Protein AF-A0A414PFP9-F1 (afdb_monomer)

Structure (mmCIF, N/CA/C/O backbone):
data_AF-A0A414PFP9-F1
#
_entry.id   AF-A0A414PFP9-F1
#
loop_
_atom_site.group_PDB
_atom_site.id
_atom_site.type_symbol
_atom_site.label_atom_id
_atom_site.label_alt_id
_atom_site.label_comp_id
_atom_site.label_asym_id
_atom_site.label_entity_id
_atom_site.label_seq_id
_atom_site.pdbx_PDB_ins_code
_atom_site.Cartn_x
_atom_site.Cartn_y
_atom_site.Cartn_z
_atom_site.occupancy
_atom_site.B_iso_or_equiv
_atom_site.auth_seq_id
_atom_site.auth_comp_id
_atom_site.auth_asym_id
_atom_site.auth_atom_id
_atom_site.pdbx_PDB_model_num
ATOM 1 N N . MET A 1 1 ? 56.453 -17.022 -71.975 1.00 37.28 1 MET A N 1
ATOM 2 C CA . MET A 1 1 ? 55.838 -15.991 -72.841 1.00 37.28 1 MET A CA 1
ATOM 3 C C . MET A 1 1 ? 54.524 -16.531 -73.375 1.00 37.28 1 MET A C 1
ATOM 5 O O . MET A 1 1 ? 54.448 -17.710 -73.675 1.00 37.28 1 MET A O 1
ATOM 9 N N . LYS A 1 2 ? 53.510 -15.665 -73.370 1.00 39.56 2 LYS A N 1
ATOM 10 C CA . LYS A 1 2 ? 52.089 -15.868 -73.681 1.00 39.56 2 LYS A CA 1
ATOM 11 C C . LYS A 1 2 ? 51.808 -16.744 -74.912 1.00 39.56 2 LYS A C 1
ATOM 13 O O . LYS A 1 2 ? 52.351 -16.448 -75.969 1.00 39.56 2 LYS A O 1
ATOM 18 N N . SER A 1 3 ? 50.819 -17.631 -74.803 1.00 40.25 3 SER A N 1
ATOM 19 C CA . SER A 1 3 ? 49.692 -17.703 -75.751 1.00 40.25 3 SER A CA 1
ATOM 20 C C . SER A 1 3 ? 48.609 -18.660 -75.241 1.00 40.25 3 SER A C 1
ATOM 22 O O . SER A 1 3 ? 48.885 -19.695 -74.645 1.00 40.25 3 SER A O 1
ATOM 24 N N . VAL A 1 4 ? 47.365 -18.219 -75.407 1.00 41.97 4 VAL A N 1
ATOM 25 C CA . VAL A 1 4 ? 46.139 -18.690 -74.762 1.00 41.97 4 VAL A CA 1
ATOM 26 C C . VAL A 1 4 ? 45.251 -19.387 -75.794 1.00 41.97 4 VAL A C 1
ATOM 28 O O . VAL A 1 4 ? 45.076 -18.868 -76.889 1.00 41.97 4 VAL A O 1
ATOM 31 N N . ASN A 1 5 ? 44.701 -20.519 -75.349 1.00 38.59 5 ASN A N 1
ATOM 32 C CA . ASN A 1 5 ? 43.434 -21.203 -75.633 1.00 38.59 5 ASN A CA 1
ATOM 33 C C . ASN A 1 5 ? 42.932 -21.464 -77.059 1.00 38.59 5 ASN A C 1
ATOM 35 O O . ASN A 1 5 ? 42.857 -20.612 -77.938 1.00 38.59 5 ASN A O 1
ATOM 39 N N . LEU A 1 6 ? 42.438 -22.695 -77.175 1.00 45.41 6 LEU A N 1
ATOM 40 C CA . LEU A 1 6 ? 41.840 -23.340 -78.324 1.00 45.41 6 LEU A CA 1
ATOM 41 C C . LEU A 1 6 ? 40.492 -23.953 -77.880 1.00 45.41 6 LEU A C 1
ATOM 43 O O . LEU A 1 6 ? 40.397 -24.466 -76.767 1.00 45.41 6 LEU A O 1
ATOM 47 N N . TYR A 1 7 ? 39.515 -23.926 -78.794 1.00 39.41 7 TYR A N 1
ATOM 48 C CA . TYR A 1 7 ? 38.256 -24.698 -78.861 1.00 39.41 7 TYR A CA 1
ATOM 49 C C . TYR A 1 7 ? 36.968 -24.213 -78.138 1.00 39.41 7 TYR A C 1
ATOM 51 O O . TYR A 1 7 ? 36.731 -24.436 -76.958 1.00 39.41 7 TYR A O 1
ATOM 59 N N . ILE A 1 8 ? 36.088 -23.629 -78.970 1.00 44.78 8 ILE A N 1
ATOM 60 C CA . ILE A 1 8 ? 34.607 -23.773 -79.090 1.00 44.78 8 ILE A CA 1
ATOM 61 C C . ILE A 1 8 ? 34.208 -25.286 -79.043 1.00 44.78 8 ILE A C 1
ATOM 63 O O . ILE A 1 8 ? 35.088 -26.045 -79.454 1.00 44.78 8 ILE A O 1
ATOM 67 N N . PRO A 1 9 ? 32.981 -25.803 -78.702 1.00 49.97 9 PRO A N 1
ATOM 68 C CA . PRO A 1 9 ? 31.617 -25.213 -78.709 1.00 49.97 9 PRO A CA 1
ATOM 69 C C . PRO A 1 9 ? 30.641 -25.594 -77.555 1.00 49.97 9 PRO A C 1
ATOM 71 O O . PRO A 1 9 ? 30.836 -26.546 -76.813 1.00 49.97 9 PRO A O 1
ATOM 74 N N . LEU A 1 10 ? 29.516 -24.860 -77.517 1.00 44.44 10 LEU A N 1
ATOM 75 C CA . LEU A 1 10 ? 28.114 -25.333 -77.504 1.00 44.44 10 LEU A CA 1
ATOM 76 C C . LEU A 1 10 ? 27.795 -26.676 -76.806 1.00 44.44 10 LEU A C 1
ATOM 78 O O . LEU A 1 10 ? 28.047 -27.724 -77.386 1.00 44.44 10 LEU A O 1
ATOM 82 N N . LEU A 1 11 ? 27.055 -26.658 -75.690 1.00 41.53 11 LEU A N 1
ATOM 83 C CA . LEU A 1 11 ? 26.022 -27.674 -75.445 1.00 41.53 11 LEU A CA 1
ATOM 84 C C . LEU A 1 11 ? 24.994 -27.212 -74.395 1.00 41.53 11 LEU A C 1
ATOM 86 O O . LEU A 1 11 ? 25.287 -27.117 -73.211 1.00 41.53 11 LEU A O 1
ATOM 90 N N . LEU A 1 12 ? 23.780 -27.000 -74.911 1.00 40.78 12 LEU A N 1
ATOM 91 C CA . LEU A 1 12 ? 22.487 -27.392 -74.345 1.00 40.78 12 LEU A CA 1
ATOM 92 C C . LEU A 1 12 ? 21.973 -26.686 -73.071 1.00 40.78 12 LEU A C 1
ATOM 94 O O . LEU A 1 12 ? 22.527 -26.787 -71.988 1.00 40.78 12 LEU A O 1
ATOM 98 N N . LEU A 1 13 ? 20.926 -25.865 -73.217 1.00 41.16 13 LEU A N 1
ATOM 99 C CA . LEU A 1 13 ? 19.495 -26.244 -73.218 1.00 41.16 13 LEU A CA 1
ATOM 100 C C . LEU A 1 13 ? 18.974 -26.534 -71.807 1.00 41.16 13 LEU A C 1
ATOM 102 O O . LEU A 1 13 ? 19.316 -27.545 -71.213 1.00 41.16 13 LEU A O 1
ATOM 106 N N . LEU A 1 14 ? 18.078 -25.664 -71.342 1.00 43.88 14 LEU A N 1
ATOM 107 C CA . LEU A 1 14 ? 16.667 -25.935 -71.022 1.00 43.88 14 LEU A CA 1
ATOM 108 C C . LEU A 1 14 ? 16.224 -24.887 -69.994 1.00 43.88 14 LEU A C 1
ATOM 110 O O . LEU A 1 14 ? 16.752 -24.793 -68.897 1.00 43.88 14 LEU A O 1
ATOM 114 N N . PHE A 1 15 ? 15.421 -23.930 -70.459 1.00 42.44 15 PHE A N 1
ATOM 115 C CA . 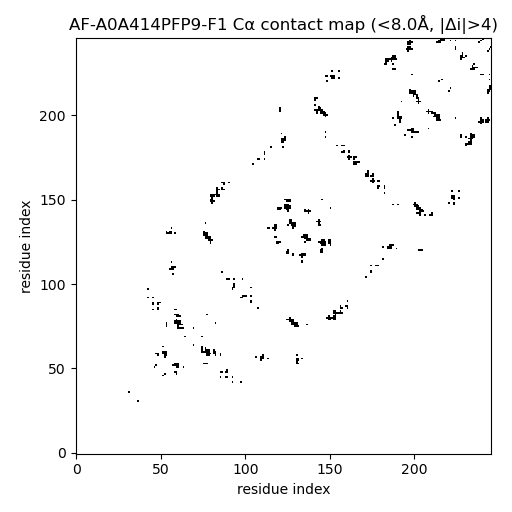PHE A 1 15 ? 13.991 -23.879 -70.141 1.00 42.44 15 PHE A CA 1
ATOM 116 C C . PHE A 1 15 ? 13.740 -23.620 -68.653 1.00 42.44 15 PHE A C 1
ATOM 118 O O . PHE A 1 15 ? 13.856 -24.523 -67.840 1.00 42.44 15 PHE A O 1
ATOM 125 N N . LEU A 1 16 ? 13.246 -22.427 -68.326 1.00 44.31 16 LEU A N 1
ATOM 126 C CA . LEU A 1 16 ? 11.827 -22.292 -67.997 1.00 44.31 16 LEU A CA 1
ATOM 127 C C . LEU A 1 16 ? 11.457 -20.821 -67.805 1.00 44.31 16 LEU A C 1
ATOM 129 O O . LEU A 1 16 ? 11.990 -20.118 -66.956 1.00 44.31 16 LEU A O 1
ATOM 133 N N . ALA A 1 17 ? 10.550 -20.405 -68.687 1.00 49.00 17 ALA A N 1
ATOM 134 C CA . ALA A 1 17 ? 9.460 -19.468 -68.482 1.00 49.00 17 ALA A CA 1
ATOM 135 C C . ALA A 1 17 ? 9.593 -18.490 -67.305 1.00 49.00 17 ALA A C 1
ATOM 137 O O . ALA A 1 17 ? 9.456 -18.850 -66.137 1.00 49.00 17 ALA A O 1
ATOM 138 N N . GLY A 1 18 ? 9.695 -17.210 -67.663 1.00 51.41 18 GLY A N 1
ATOM 139 C CA . GLY A 1 18 ? 9.276 -16.127 -66.793 1.00 51.41 18 GLY A CA 1
ATOM 140 C C . GLY A 1 18 ? 7.820 -16.327 -66.382 1.00 51.41 18 GLY A C 1
ATOM 141 O O . GLY A 1 18 ? 6.899 -16.055 -67.147 1.00 51.41 18 GLY A O 1
ATOM 142 N N . ALA A 1 19 ? 7.622 -16.784 -65.152 1.00 45.78 19 ALA A N 1
ATOM 143 C CA . ALA A 1 19 ? 6.422 -16.485 -64.407 1.00 45.78 19 ALA A CA 1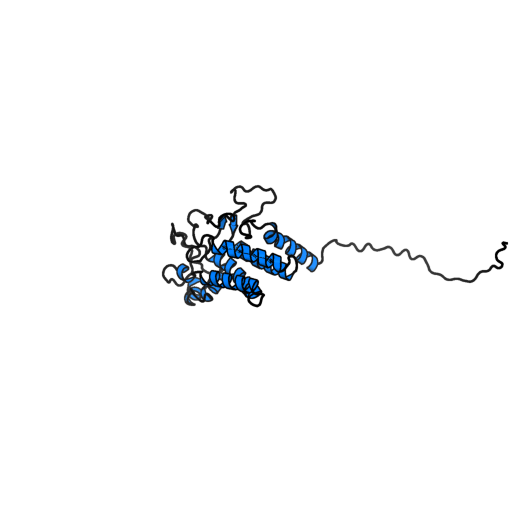
ATOM 144 C C . ALA A 1 19 ? 6.687 -15.158 -63.694 1.00 45.78 19 ALA A C 1
ATOM 146 O O . ALA A 1 19 ? 7.385 -15.105 -62.681 1.00 45.78 19 ALA A O 1
ATOM 147 N N . CYS A 1 20 ? 6.129 -14.076 -64.238 1.00 44.69 20 CYS A N 1
ATOM 148 C CA . CYS A 1 20 ? 5.787 -12.904 -63.445 1.00 44.69 20 CYS A CA 1
ATOM 149 C C . CYS A 1 20 ? 4.793 -13.369 -62.374 1.00 44.69 20 CYS A C 1
ATOM 151 O O . CYS A 1 20 ? 3.580 -13.283 -62.545 1.00 44.69 20 CYS A O 1
ATOM 153 N N . GLY A 1 21 ? 5.318 -13.914 -61.279 1.00 43.78 21 GLY A N 1
ATOM 154 C CA . GLY A 1 21 ? 4.595 -13.996 -60.030 1.00 43.78 21 GLY A CA 1
ATOM 155 C C . GLY A 1 21 ? 4.396 -12.563 -59.578 1.00 43.78 21 GLY A C 1
ATOM 156 O O . GLY A 1 21 ? 5.313 -11.939 -59.045 1.00 43.78 21 GLY A O 1
ATOM 157 N N . THR A 1 22 ? 3.212 -12.021 -59.840 1.00 46.81 22 THR A N 1
ATOM 158 C CA . THR A 1 22 ? 2.681 -10.915 -59.061 1.00 46.81 22 THR A CA 1
ATOM 159 C C . THR A 1 22 ? 2.847 -11.314 -57.602 1.00 46.81 22 THR A C 1
ATOM 161 O O . THR A 1 22 ? 2.141 -12.188 -57.100 1.00 46.81 22 THR A O 1
ATOM 164 N N . LYS A 1 23 ? 3.834 -10.714 -56.923 1.00 49.00 23 LYS A N 1
ATOM 165 C CA . LYS A 1 23 ? 3.839 -10.670 -55.467 1.00 49.00 23 LYS A CA 1
ATOM 166 C C . LYS A 1 23 ? 2.492 -10.062 -55.112 1.00 49.00 23 LYS A C 1
ATOM 168 O O . LYS A 1 23 ? 2.306 -8.855 -55.254 1.00 49.00 23 LYS A O 1
ATOM 173 N N . LYS A 1 24 ? 1.542 -10.903 -54.701 1.00 45.94 24 LYS A N 1
ATOM 174 C CA . LYS A 1 24 ? 0.511 -10.452 -53.785 1.00 45.94 24 LYS A CA 1
ATOM 175 C C . LYS A 1 24 ? 1.308 -9.829 -52.652 1.00 45.94 24 LYS A C 1
ATOM 177 O O . LYS A 1 24 ? 2.041 -10.521 -51.951 1.00 45.94 24 LYS A O 1
ATOM 182 N N . SER A 1 25 ? 1.273 -8.504 -52.574 1.00 52.38 25 SER A N 1
ATOM 183 C CA . SER A 1 25 ? 1.456 -7.851 -51.300 1.00 52.38 25 SER A CA 1
ATOM 184 C C . SER A 1 25 ? 0.363 -8.461 -50.442 1.00 52.38 25 SER A C 1
ATOM 186 O O . SER A 1 25 ? -0.802 -8.076 -50.567 1.00 52.38 25 SER A O 1
ATOM 188 N N . ASP A 1 26 ? 0.712 -9.487 -49.669 1.00 54.22 26 ASP A N 1
ATOM 189 C CA . ASP A 1 26 ? -0.046 -9.785 -48.474 1.00 54.22 26 ASP A CA 1
ATOM 190 C C . ASP A 1 26 ? -0.137 -8.438 -47.781 1.00 54.22 26 ASP A C 1
ATOM 192 O O . ASP A 1 26 ? 0.878 -7.829 -47.429 1.00 54.22 26 ASP A O 1
ATOM 196 N N . GLY A 1 27 ? -1.347 -7.883 -47.781 1.00 52.09 27 GLY A N 1
ATOM 197 C CA . GLY A 1 27 ? -1.649 -6.708 -47.006 1.00 52.09 27 GLY A CA 1
ATOM 198 C C . GLY A 1 27 ? -1.360 -7.117 -45.581 1.00 52.09 27 GLY A C 1
ATOM 199 O O . GLY A 1 27 ? -2.207 -7.726 -44.936 1.00 52.09 27 GLY A O 1
ATOM 200 N N . ALA A 1 28 ? -0.139 -6.846 -45.127 1.00 56.03 28 ALA A N 1
ATOM 201 C CA . ALA A 1 28 ? 0.187 -6.819 -43.730 1.00 56.03 28 ALA A CA 1
ATOM 202 C C . ALA A 1 28 ? -0.719 -5.731 -43.170 1.00 56.03 28 ALA A C 1
ATOM 204 O O . ALA A 1 28 ? -0.405 -4.542 -43.222 1.00 56.03 28 ALA A O 1
ATOM 205 N N . SER A 1 29 ? -1.893 -6.125 -42.685 1.00 57.88 29 SER A N 1
ATOM 206 C CA . SER A 1 29 ? -2.510 -5.385 -41.606 1.00 57.88 29 SER A CA 1
ATOM 207 C C . SER A 1 29 ? -1.416 -5.313 -40.549 1.00 57.88 29 SER A C 1
ATOM 209 O O . SER A 1 29 ? -1.089 -6.336 -39.953 1.00 57.88 29 SER A O 1
ATOM 211 N N . GLY A 1 30 ? -0.768 -4.154 -40.405 1.00 69.81 30 GLY A N 1
ATOM 212 C CA . GLY A 1 30 ? 0.324 -3.901 -39.459 1.00 69.81 30 GLY A CA 1
ATOM 213 C C . GLY A 1 30 ? -0.130 -3.951 -37.997 1.00 69.81 30 GLY A C 1
ATOM 214 O O . GLY A 1 30 ? 0.327 -3.156 -37.184 1.00 69.81 30 GLY A O 1
ATOM 215 N N . ALA A 1 31 ? -1.076 -4.834 -37.686 1.00 86.00 31 ALA A N 1
ATOM 216 C CA . ALA A 1 31 ? -1.569 -5.138 -36.366 1.00 86.00 31 ALA A CA 1
ATOM 217 C C . ALA A 1 31 ? -0.607 -6.122 -35.695 1.00 86.00 31 ALA A C 1
ATOM 219 O O . ALA A 1 31 ? -0.126 -7.071 -36.317 1.00 86.00 31 ALA A O 1
ATOM 220 N N . LEU A 1 32 ? -0.322 -5.868 -34.421 1.00 94.25 32 LEU A N 1
ATOM 221 C CA . LEU A 1 32 ? 0.400 -6.802 -33.565 1.00 94.25 32 LEU A CA 1
ATOM 222 C C . LEU A 1 32 ? -0.407 -8.100 -33.416 1.00 94.25 32 LEU A C 1
ATOM 224 O O . LEU A 1 32 ? -1.636 -8.073 -33.484 1.00 94.25 32 LEU A O 1
ATOM 228 N N . SER A 1 33 ? 0.277 -9.222 -33.177 1.00 96.50 33 SER A N 1
ATOM 229 C CA . SER A 1 33 ? -0.394 -10.391 -32.602 1.00 96.50 33 SER A CA 1
ATOM 230 C C . SER A 1 33 ? -0.894 -10.059 -31.196 1.00 96.50 33 SER A C 1
ATOM 232 O O . SER A 1 33 ? -0.354 -9.158 -30.548 1.00 96.50 33 SER A O 1
ATOM 234 N N . ASP A 1 34 ? -1.876 -10.810 -30.703 1.00 97.44 34 ASP A N 1
ATOM 235 C CA . ASP A 1 34 ? -2.405 -10.618 -29.349 1.00 97.44 34 ASP A CA 1
ATOM 236 C C . ASP A 1 34 ? -1.293 -10.694 -28.291 1.00 97.44 34 ASP A C 1
ATOM 238 O O . ASP A 1 34 ? -1.214 -9.821 -27.433 1.00 97.44 34 ASP A O 1
ATOM 242 N N . ASP A 1 35 ? -0.363 -11.649 -28.407 1.00 97.25 35 ASP A N 1
ATOM 243 C CA . ASP A 1 35 ? 0.784 -11.765 -27.494 1.00 97.25 35 ASP A CA 1
ATOM 244 C C . ASP A 1 35 ? 1.686 -10.525 -27.534 1.00 97.25 35 ASP A C 1
ATOM 246 O O . ASP A 1 35 ? 2.035 -9.967 -26.495 1.00 97.25 35 ASP A O 1
ATOM 250 N N . ALA A 1 36 ? 2.026 -10.041 -28.734 1.00 97.06 36 ALA A N 1
ATOM 251 C CA . ALA A 1 36 ? 2.871 -8.859 -28.879 1.00 97.06 36 ALA A CA 1
ATOM 252 C C . ALA A 1 36 ? 2.165 -7.587 -28.381 1.00 97.06 36 ALA A C 1
ATOM 254 O O . ALA A 1 36 ? 2.811 -6.692 -27.825 1.00 97.06 36 ALA A O 1
ATOM 255 N N . LEU A 1 37 ? 0.842 -7.500 -28.555 1.00 98.06 37 LEU A N 1
ATOM 256 C CA . LEU A 1 37 ? 0.023 -6.425 -28.005 1.00 98.06 37 LEU A CA 1
ATOM 257 C C . LEU A 1 37 ? -0.002 -6.486 -26.473 1.00 98.06 37 LEU A C 1
ATOM 259 O O . LEU A 1 37 ? 0.252 -5.468 -25.830 1.00 98.06 37 LEU A O 1
ATOM 263 N N . LEU A 1 38 ? -0.255 -7.659 -25.888 1.00 98.31 38 LEU A N 1
ATOM 264 C CA . LEU A 1 38 ? -0.299 -7.859 -24.439 1.00 98.31 38 LEU A CA 1
ATOM 265 C C . LEU A 1 38 ? 1.054 -7.587 -23.781 1.00 98.31 38 LEU A C 1
ATOM 267 O O . LEU A 1 38 ? 1.091 -6.875 -22.780 1.00 98.31 38 LEU A O 1
ATOM 271 N N . ASP A 1 39 ? 2.161 -8.061 -24.356 1.00 98.06 39 ASP A N 1
ATOM 272 C CA . ASP A 1 39 ? 3.507 -7.766 -23.849 1.00 98.06 39 ASP A CA 1
ATOM 273 C C . ASP A 1 39 ? 3.799 -6.258 -23.904 1.00 98.06 39 ASP A C 1
ATOM 275 O O . ASP A 1 39 ? 4.307 -5.680 -22.939 1.00 98.06 39 ASP A O 1
ATOM 279 N N . THR A 1 40 ? 3.406 -5.589 -24.996 1.00 98.25 40 THR A N 1
ATOM 280 C CA . THR A 1 40 ? 3.572 -4.134 -25.147 1.00 98.25 40 THR A CA 1
ATOM 281 C C . THR A 1 40 ? 2.759 -3.363 -24.109 1.00 98.25 40 THR A C 1
ATOM 283 O O . THR A 1 40 ? 3.284 -2.437 -23.484 1.00 98.25 40 THR A O 1
ATOM 286 N N . VAL A 1 41 ? 1.488 -3.727 -23.916 1.00 98.62 41 VAL A N 1
ATOM 287 C CA . VAL A 1 41 ? 0.611 -3.103 -22.916 1.00 98.62 41 VAL A CA 1
ATOM 288 C C . VAL A 1 41 ? 1.166 -3.355 -21.519 1.00 98.62 41 VAL A C 1
ATOM 290 O O . VAL A 1 41 ? 1.368 -2.404 -20.771 1.00 98.62 41 VAL A O 1
ATOM 293 N N . GLN A 1 42 ? 1.513 -4.601 -21.190 1.00 98.75 42 GLN A N 1
ATOM 294 C CA . GLN A 1 42 ? 2.028 -4.960 -19.873 1.00 98.75 42 GLN A CA 1
ATOM 295 C C . GLN A 1 42 ? 3.325 -4.210 -19.538 1.00 98.75 42 GLN A C 1
ATOM 297 O O . GLN A 1 42 ? 3.447 -3.691 -18.430 1.00 98.75 42 GLN A O 1
ATOM 302 N N . HIS A 1 43 ? 4.282 -4.122 -20.468 1.00 98.69 43 HIS A N 1
ATOM 303 C CA . HIS A 1 43 ? 5.541 -3.405 -20.233 1.00 98.69 43 HIS A CA 1
ATOM 304 C C . HIS A 1 43 ? 5.307 -1.900 -20.055 1.00 98.69 43 HIS A C 1
ATOM 306 O O . HIS A 1 43 ? 5.804 -1.300 -19.104 1.00 98.69 43 HIS A O 1
ATOM 312 N N . ARG A 1 44 ? 4.500 -1.272 -20.920 1.00 98.62 44 ARG A N 1
ATOM 313 C CA . ARG A 1 44 ? 4.217 0.169 -20.807 1.00 98.62 44 ARG A CA 1
ATOM 314 C C . ARG A 1 44 ? 3.447 0.512 -19.534 1.00 98.62 44 ARG A C 1
ATOM 316 O O . ARG A 1 44 ? 3.734 1.533 -18.919 1.00 98.62 44 ARG A O 1
ATOM 323 N N . THR A 1 45 ? 2.510 -0.336 -19.119 1.00 98.88 45 THR A N 1
ATOM 324 C CA . THR A 1 45 ? 1.787 -0.161 -17.855 1.00 98.88 45 THR A CA 1
ATOM 325 C C . THR A 1 45 ? 2.700 -0.392 -16.651 1.00 98.88 45 THR A C 1
ATOM 327 O O . THR A 1 45 ? 2.628 0.372 -15.694 1.00 98.88 45 THR A O 1
ATOM 330 N N . PHE A 1 46 ? 3.614 -1.368 -16.700 1.00 98.88 46 PHE A N 1
ATOM 331 C CA . PHE A 1 46 ? 4.644 -1.545 -15.668 1.00 98.88 46 PHE A CA 1
ATOM 332 C C . PHE A 1 46 ? 5.476 -0.266 -15.464 1.00 98.88 46 PHE A C 1
ATOM 334 O O . PHE A 1 46 ? 5.721 0.118 -14.320 1.00 98.88 46 PHE A O 1
ATOM 341 N N . ASN A 1 47 ? 5.819 0.456 -16.537 1.00 98.75 47 ASN A N 1
ATOM 342 C CA . ASN A 1 47 ? 6.604 1.692 -16.437 1.00 98.75 47 ASN A CA 1
ATOM 343 C C . ASN A 1 47 ? 5.900 2.817 -15.661 1.00 98.75 47 ASN A C 1
ATOM 345 O O . ASN A 1 47 ? 6.585 3.678 -15.112 1.00 98.75 47 ASN A O 1
ATOM 349 N N . TYR A 1 48 ? 4.569 2.800 -15.528 1.00 98.88 48 TYR A N 1
ATOM 350 C CA . TYR A 1 48 ? 3.873 3.719 -14.618 1.00 98.88 48 TYR A CA 1
ATOM 351 C C . TYR A 1 48 ? 4.359 3.540 -13.171 1.00 98.88 48 TYR A C 1
ATOM 353 O O . TYR A 1 48 ? 4.642 4.512 -12.476 1.00 98.88 48 TYR A O 1
ATOM 361 N N . PHE A 1 49 ? 4.515 2.291 -12.735 1.00 98.88 49 PHE A N 1
ATOM 362 C CA . PHE A 1 49 ? 4.952 1.947 -11.381 1.00 98.88 49 PHE A CA 1
ATOM 363 C C . PHE A 1 49 ? 6.473 1.895 -11.247 1.00 98.88 49 PHE A C 1
ATOM 365 O O . PHE A 1 49 ? 7.002 2.007 -10.143 1.00 98.88 49 PHE A O 1
ATOM 372 N N . TRP A 1 50 ? 7.197 1.719 -12.351 1.00 98.88 50 TRP A N 1
ATOM 373 C CA . TRP A 1 50 ? 8.653 1.697 -12.331 1.00 98.88 50 TRP A CA 1
ATOM 374 C C . TRP A 1 50 ? 9.262 3.091 -12.484 1.00 98.88 50 TRP A C 1
ATOM 376 O O . TRP A 1 50 ? 9.872 3.580 -11.530 1.00 98.88 50 TRP A O 1
ATOM 386 N N . ASP A 1 51 ? 9.056 3.728 -13.637 1.00 98.69 51 ASP A N 1
ATOM 387 C CA . ASP A 1 51 ? 9.598 5.048 -13.981 1.00 98.69 51 ASP A CA 1
ATOM 388 C C . ASP A 1 51 ? 8.754 6.180 -13.380 1.00 98.69 51 ASP A C 1
ATOM 390 O O . ASP A 1 51 ? 9.274 7.227 -12.995 1.00 98.69 51 ASP A O 1
ATOM 394 N N . GLY A 1 52 ? 7.437 5.971 -13.303 1.00 98.56 52 GLY A N 1
ATOM 395 C CA . GLY A 1 52 ? 6.476 6.965 -12.825 1.00 98.56 52 GLY A CA 1
ATOM 396 C C . GLY A 1 52 ? 6.329 7.054 -11.303 1.00 98.56 52 GLY A C 1
ATOM 397 O O . GLY A 1 52 ? 5.678 7.989 -10.825 1.00 98.56 52 GLY A O 1
ATOM 398 N N . ALA A 1 53 ? 6.942 6.139 -10.545 1.00 98.81 53 ALA A N 1
ATOM 399 C CA . ALA A 1 53 ? 6.889 6.132 -9.083 1.00 98.81 53 ALA A CA 1
ATOM 400 C C . ALA A 1 53 ? 7.396 7.445 -8.467 1.00 98.81 53 ALA A C 1
ATOM 402 O O . ALA A 1 53 ? 8.251 8.144 -9.022 1.00 98.81 53 ALA A O 1
ATOM 403 N N . GLU A 1 54 ? 6.879 7.777 -7.285 1.00 98.81 54 GLU A N 1
ATOM 404 C CA . GLU A 1 54 ? 7.420 8.887 -6.506 1.00 98.81 54 GLU A CA 1
ATOM 405 C C . GLU A 1 54 ? 8.834 8.503 -6.007 1.00 98.81 54 GLU A C 1
ATOM 407 O O . GLU A 1 54 ? 9.028 7.404 -5.478 1.00 98.81 54 GLU A O 1
ATOM 412 N N . PRO A 1 55 ? 9.862 9.342 -6.240 1.00 98.38 55 PRO A N 1
ATOM 413 C CA . PRO A 1 55 ? 11.260 8.932 -6.102 1.00 98.38 55 PRO A CA 1
ATOM 414 C C . PRO A 1 55 ? 11.700 8.588 -4.671 1.00 98.38 55 PRO A C 1
ATOM 416 O O . PRO A 1 55 ? 12.561 7.710 -4.521 1.00 98.38 55 PRO A O 1
ATOM 419 N N . ASN A 1 56 ? 11.149 9.250 -3.647 1.00 98.75 56 ASN A N 1
ATOM 420 C CA . ASN A 1 56 ? 11.514 9.016 -2.249 1.00 98.75 56 ASN A CA 1
ATOM 421 C C . ASN A 1 56 ? 10.934 7.697 -1.723 1.00 98.75 56 ASN A C 1
ATOM 423 O O . ASN A 1 56 ? 11.673 6.823 -1.271 1.00 98.75 56 ASN A O 1
ATOM 427 N N . SER A 1 57 ? 9.619 7.539 -1.827 1.00 98.81 57 SER A N 1
ATOM 428 C CA . SER A 1 57 ? 8.872 6.380 -1.334 1.00 98.81 57 SER A CA 1
ATOM 429 C C . SER A 1 57 ? 9.019 5.145 -2.225 1.00 98.81 57 SER A C 1
ATOM 431 O O . SER A 1 57 ? 8.946 4.015 -1.746 1.00 98.81 57 SER A O 1
ATOM 433 N N . GLY A 1 58 ? 9.214 5.333 -3.534 1.00 98.75 58 GLY A N 1
ATOM 434 C CA . GLY A 1 58 ? 9.113 4.262 -4.527 1.00 98.75 58 GLY A CA 1
ATOM 435 C C . GLY A 1 58 ? 7.684 3.746 -4.745 1.00 98.75 58 GLY A C 1
ATOM 436 O O . GLY A 1 58 ? 7.516 2.771 -5.480 1.00 98.75 58 GLY A O 1
ATOM 437 N N . LEU A 1 59 ? 6.687 4.379 -4.117 1.00 98.94 59 LEU A N 1
ATOM 438 C CA . LEU A 1 59 ? 5.267 4.051 -4.213 1.00 98.94 59 LEU A CA 1
ATOM 439 C C . LEU A 1 59 ? 4.627 4.652 -5.476 1.00 98.94 59 LEU A C 1
ATOM 441 O O . LEU A 1 59 ? 5.196 5.518 -6.153 1.00 98.94 59 LEU A O 1
ATOM 445 N N . ALA A 1 60 ? 3.425 4.175 -5.798 1.00 98.94 60 ALA A N 1
ATOM 446 C CA . ALA A 1 60 ? 2.641 4.670 -6.917 1.00 98.94 60 ALA A CA 1
ATOM 447 C C . ALA A 1 60 ? 2.078 6.057 -6.595 1.00 98.94 60 ALA A C 1
ATOM 449 O O . ALA A 1 60 ? 1.427 6.257 -5.566 1.00 98.94 60 ALA A O 1
ATOM 450 N N . ARG A 1 61 ? 2.303 7.009 -7.503 1.00 98.88 61 ARG A N 1
ATOM 451 C CA . ARG A 1 61 ? 1.596 8.290 -7.476 1.00 98.88 61 ARG A CA 1
ATOM 452 C C . ARG A 1 61 ? 0.104 8.049 -7.661 1.00 98.88 61 ARG A C 1
ATOM 454 O O . ARG A 1 61 ? -0.284 7.156 -8.401 1.00 98.88 61 ARG A O 1
ATOM 461 N N . GLU A 1 62 ? -0.712 8.893 -7.047 1.00 98.69 62 GLU A N 1
ATOM 462 C CA . GLU A 1 62 ? -2.156 8.926 -7.303 1.00 98.69 62 GLU A CA 1
ATOM 463 C C . GLU A 1 62 ? -2.452 9.216 -8.784 1.00 98.69 62 GLU A C 1
ATOM 465 O O . GLU A 1 62 ? -3.345 8.641 -9.399 1.00 98.69 62 GLU A O 1
ATOM 470 N N . ARG A 1 63 ? -1.677 10.122 -9.387 1.00 98.38 63 ARG A N 1
ATOM 471 C CA . ARG A 1 63 ? -1.863 10.550 -10.774 1.00 98.38 63 ARG A CA 1
ATOM 472 C C . ARG A 1 63 ? -0.552 10.980 -11.409 1.00 98.38 63 ARG A C 1
ATOM 474 O O . ARG A 1 63 ? 0.338 11.511 -10.747 1.00 98.38 63 ARG A O 1
ATOM 481 N N . ILE A 1 64 ? -0.460 10.774 -12.720 1.00 98.38 64 ILE A N 1
ATOM 482 C CA . ILE A 1 64 ? 0.624 11.287 -13.558 1.00 98.38 64 ILE A CA 1
ATOM 483 C C . ILE A 1 64 ? -0.014 11.991 -14.749 1.00 98.38 64 ILE A C 1
ATOM 485 O O . ILE A 1 64 ? -0.643 11.354 -15.591 1.00 98.38 64 ILE A O 1
ATOM 489 N N . HIS A 1 65 ? 0.138 13.309 -14.812 1.00 98.44 65 HIS A N 1
ATOM 490 C CA . HIS A 1 65 ? -0.324 14.122 -15.930 1.00 98.44 65 HIS A CA 1
ATOM 491 C C . HIS A 1 65 ? 0.846 14.420 -16.867 1.00 98.44 65 HIS A C 1
ATOM 493 O O . HIS A 1 65 ? 1.854 15.001 -16.460 1.00 98.44 65 HIS A O 1
ATOM 499 N N . MET A 1 66 ? 0.715 14.011 -18.130 1.00 97.69 66 MET A N 1
ATOM 500 C CA . MET A 1 66 ? 1.781 14.145 -19.132 1.00 97.69 66 MET A CA 1
ATOM 501 C C . MET A 1 66 ? 2.010 15.594 -19.581 1.00 97.69 66 MET A C 1
ATOM 503 O O . MET A 1 66 ? 3.072 15.903 -20.113 1.00 97.69 66 MET A O 1
ATOM 507 N N . ASP A 1 67 ? 1.033 16.478 -19.364 1.00 97.88 67 ASP A N 1
ATOM 508 C CA . ASP A 1 67 ? 1.153 17.922 -19.593 1.00 97.88 67 ASP A CA 1
ATOM 509 C C . ASP A 1 67 ? 1.836 18.662 -18.427 1.00 97.88 67 ASP A C 1
ATOM 511 O O . ASP A 1 67 ? 2.156 19.843 -18.550 1.00 97.88 67 ASP A O 1
ATOM 515 N N . GLY A 1 68 ? 2.086 17.971 -17.308 1.00 97.19 68 GLY A N 1
ATOM 516 C CA . GLY A 1 68 ? 2.694 18.537 -16.107 1.00 97.19 68 GLY A CA 1
ATOM 517 C C . GLY A 1 68 ? 1.773 19.445 -15.287 1.00 97.19 68 GLY A C 1
ATOM 518 O O . GLY A 1 68 ? 2.256 20.094 -14.360 1.00 97.19 68 GLY A O 1
ATOM 519 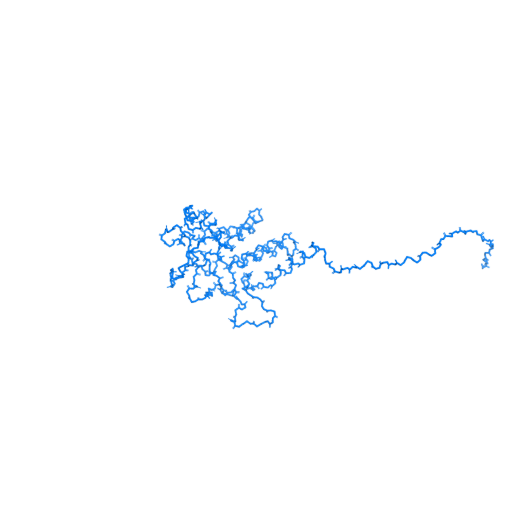N N . VAL A 1 69 ? 0.473 19.516 -15.590 1.00 98.00 69 VAL A N 1
ATOM 520 C CA . VAL A 1 69 ? -0.467 20.416 -14.907 1.00 98.00 69 VAL A CA 1
ATOM 521 C C . VAL A 1 69 ? -1.186 19.676 -13.780 1.00 98.00 69 VAL A C 1
ATOM 523 O O . VAL A 1 69 ? -2.033 18.827 -14.034 1.00 98.00 69 VAL A O 1
ATOM 526 N N . TYR A 1 70 ? -0.899 20.031 -12.524 1.00 97.94 70 TYR A N 1
ATOM 527 C CA . TYR A 1 70 ? -1.533 19.448 -11.331 1.00 97.94 70 TYR A CA 1
ATOM 528 C C . TYR A 1 70 ? -2.334 20.526 -10.587 1.00 97.94 70 TYR A C 1
ATOM 530 O O . TYR A 1 70 ? -1.742 21.270 -9.805 1.00 97.94 70 TYR A O 1
ATOM 538 N N . PRO A 1 71 ? -3.660 20.640 -10.806 1.00 96.62 71 PRO A N 1
ATOM 539 C CA . PRO A 1 71 ? -4.481 21.692 -10.193 1.00 96.62 71 PRO A CA 1
ATOM 540 C C . PRO A 1 71 ? -4.404 21.730 -8.660 1.00 96.62 71 PRO A C 1
ATOM 542 O O . PRO A 1 71 ? -4.392 22.805 -8.070 1.00 96.62 71 PRO A O 1
ATOM 545 N N . GLU A 1 72 ? -4.271 20.558 -8.036 1.00 95.56 72 GLU A N 1
ATOM 546 C CA . GLU A 1 72 ? -4.191 20.384 -6.581 1.00 95.56 72 GLU A CA 1
ATOM 547 C C . GLU A 1 72 ? -2.742 20.369 -6.051 1.00 95.56 72 GLU A C 1
ATOM 549 O O . GLU A 1 72 ? -2.518 20.082 -4.877 1.00 95.56 72 GLU A O 1
ATOM 554 N N . ASN A 1 73 ? -1.749 20.657 -6.907 1.00 94.69 73 ASN A N 1
ATOM 555 C CA . ASN A 1 73 ? -0.313 20.603 -6.595 1.00 94.69 73 ASN 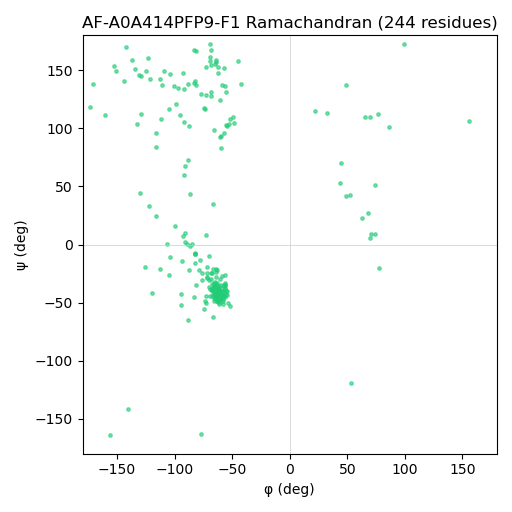A CA 1
ATOM 556 C C . ASN A 1 73 ? 0.117 19.291 -5.909 1.00 94.69 73 ASN A C 1
ATOM 558 O O . ASN A 1 73 ? 0.902 19.292 -4.964 1.00 94.69 73 ASN A O 1
ATOM 562 N N . ASP A 1 74 ? -0.410 18.163 -6.385 1.00 96.19 74 ASP A N 1
ATOM 563 C CA . ASP A 1 74 ? -0.367 16.869 -5.703 1.00 96.19 74 ASP A CA 1
ATOM 564 C C . ASP A 1 74 ? 0.424 15.788 -6.449 1.00 96.19 74 ASP A C 1
ATOM 566 O O . ASP A 1 74 ? 0.226 14.595 -6.235 1.00 96.19 74 ASP A O 1
ATOM 570 N N . GLN A 1 75 ? 1.365 16.188 -7.302 1.00 96.94 75 GLN A N 1
ATOM 571 C CA . GLN A 1 75 ? 2.198 15.261 -8.074 1.00 96.94 75 GLN A CA 1
ATOM 572 C C . GLN A 1 75 ? 3.024 14.290 -7.204 1.00 96.94 75 GLN A C 1
ATOM 574 O O . GLN A 1 75 ? 3.400 13.209 -7.660 1.00 96.94 75 GLN A O 1
ATOM 579 N N . ASN A 1 76 ? 3.366 14.673 -5.972 1.00 97.69 76 ASN A N 1
ATOM 580 C CA . ASN A 1 76 ? 4.108 13.839 -5.018 1.00 97.69 76 ASN A CA 1
ATOM 581 C C . ASN A 1 76 ? 3.191 12.999 -4.113 1.00 97.69 76 ASN A C 1
ATOM 583 O O . ASN A 1 76 ? 3.691 12.302 -3.232 1.00 97.69 76 ASN A O 1
ATOM 587 N N . VAL A 1 77 ? 1.873 13.068 -4.293 1.00 98.81 77 VAL A N 1
ATOM 588 C CA . VAL A 1 77 ? 0.933 12.286 -3.494 1.00 98.81 77 VAL A CA 1
ATOM 589 C C . VAL A 1 77 ? 0.928 10.852 -3.984 1.00 98.81 77 VAL A C 1
ATOM 591 O O . VAL A 1 77 ? 0.782 10.586 -5.180 1.00 98.81 77 VAL A O 1
ATOM 594 N N . VAL A 1 78 ? 1.090 9.933 -3.041 1.00 98.94 78 VAL A N 1
ATOM 595 C CA . VAL A 1 78 ? 1.096 8.492 -3.277 1.00 98.94 78 VAL A CA 1
ATOM 596 C C . VAL A 1 78 ? -0.125 7.853 -2.630 1.00 98.94 78 VAL A C 1
ATOM 598 O O . VAL A 1 78 ? -0.548 8.261 -1.548 1.00 98.94 78 VAL A O 1
ATOM 601 N N . THR A 1 79 ? -0.686 6.857 -3.309 1.00 98.94 79 THR A N 1
ATOM 602 C CA . THR A 1 79 ? -1.876 6.104 -2.878 1.00 98.94 79 THR A CA 1
ATOM 603 C C . THR A 1 79 ? -1.475 4.770 -2.270 1.00 98.94 79 THR A C 1
ATOM 605 O O . THR A 1 79 ? -0.599 4.088 -2.808 1.00 98.94 79 THR A O 1
ATOM 608 N N . SER A 1 80 ? -2.088 4.382 -1.153 1.00 98.88 80 SER A N 1
ATOM 609 C CA . SER A 1 80 ? -1.840 3.088 -0.511 1.00 98.88 80 SER A CA 1
ATOM 610 C C . SER A 1 80 ? -2.321 1.923 -1.369 1.00 98.88 80 SER A C 1
ATOM 612 O O . SER A 1 80 ? -1.486 1.132 -1.824 1.00 98.88 80 SER A O 1
ATOM 614 N N . GLY A 1 81 ? -3.616 1.809 -1.663 1.00 98.69 81 GLY A N 1
ATOM 615 C CA . GLY A 1 81 ? -4.127 0.669 -2.422 1.00 98.69 81 GLY A CA 1
ATOM 616 C C . GLY A 1 81 ? -3.640 0.648 -3.866 1.00 98.69 81 GLY A C 1
ATOM 617 O O . GLY A 1 81 ? -3.209 -0.407 -4.344 1.00 98.69 81 GLY A O 1
ATOM 618 N N . GLY A 1 82 ? -3.548 1.810 -4.524 1.00 98.75 82 GLY A N 1
ATOM 619 C CA . GLY A 1 82 ? -2.934 1.921 -5.852 1.00 98.75 82 GLY A CA 1
ATOM 620 C C . GLY A 1 82 ? -1.468 1.468 -5.875 1.00 98.75 82 GLY A C 1
ATOM 621 O O . GLY A 1 82 ? -1.020 0.823 -6.830 1.00 98.75 82 GLY A O 1
ATOM 622 N N . SER A 1 83 ? -0.725 1.706 -4.789 1.00 98.94 83 SER A N 1
ATOM 623 C CA . SER A 1 83 ? 0.625 1.154 -4.635 1.00 98.94 83 SER A CA 1
ATOM 624 C C . SER A 1 83 ? 0.639 -0.349 -4.418 1.00 98.94 83 SER A C 1
ATOM 626 O O . SER A 1 83 ? 1.573 -0.998 -4.882 1.00 98.94 83 SER A O 1
ATOM 628 N N . GLY A 1 84 ? -0.385 -0.926 -3.787 1.00 98.88 84 GLY A N 1
ATOM 629 C CA . GLY A 1 84 ? -0.575 -2.376 -3.748 1.00 98.88 84 GLY A CA 1
ATOM 630 C C . GLY A 1 84 ? -0.577 -2.979 -5.153 1.00 98.88 84 GLY A C 1
ATOM 631 O O . GLY A 1 84 ? 0.207 -3.878 -5.465 1.00 98.88 84 GLY A O 1
ATOM 632 N N . PHE A 1 85 ? -1.378 -2.417 -6.054 1.00 98.88 85 PHE A N 1
ATOM 633 C CA . PHE A 1 85 ? -1.408 -2.866 -7.449 1.00 98.88 85 PHE A CA 1
ATOM 634 C C . PHE A 1 85 ? -0.050 -2.677 -8.138 1.00 98.88 85 PHE A C 1
ATOM 636 O O . PHE A 1 85 ? 0.431 -3.579 -8.829 1.00 98.88 85 PHE A O 1
ATOM 643 N N . GLY A 1 86 ? 0.616 -1.547 -7.884 1.00 98.81 86 GLY A N 1
ATOM 644 C CA . GLY A 1 86 ? 1.958 -1.275 -8.392 1.00 98.81 86 GLY A CA 1
ATOM 645 C C . GLY A 1 86 ? 3.017 -2.269 -7.917 1.00 98.81 86 GLY A C 1
ATOM 646 O O . GLY A 1 86 ? 3.826 -2.734 -8.715 1.00 98.81 86 GLY A O 1
ATOM 647 N N . ILE A 1 87 ? 2.979 -2.670 -6.647 1.00 98.94 87 ILE A N 1
ATOM 648 C CA . ILE A 1 87 ? 3.869 -3.685 -6.071 1.00 98.94 87 ILE A CA 1
ATOM 649 C C . ILE A 1 87 ? 3.704 -5.024 -6.806 1.00 98.94 87 ILE A C 1
ATOM 651 O O . ILE A 1 87 ? 4.698 -5.649 -7.189 1.00 98.94 87 ILE A O 1
ATOM 655 N N . MET A 1 88 ? 2.467 -5.453 -7.078 1.00 98.88 88 MET A N 1
ATOM 656 C CA . MET A 1 88 ? 2.221 -6.679 -7.851 1.00 98.88 88 MET A CA 1
ATOM 657 C C . MET A 1 88 ? 2.688 -6.541 -9.308 1.00 98.88 88 MET A C 1
ATOM 659 O O . MET A 1 88 ? 3.256 -7.487 -9.861 1.00 98.88 88 MET A O 1
ATOM 663 N N . ALA A 1 89 ? 2.524 -5.362 -9.920 1.00 98.88 89 ALA A N 1
ATOM 664 C CA . ALA A 1 89 ? 3.065 -5.082 -11.250 1.00 98.88 89 ALA A CA 1
ATOM 665 C C . ALA A 1 89 ? 4.600 -5.175 -11.269 1.00 98.88 89 ALA A C 1
ATOM 667 O O . ALA A 1 89 ? 5.166 -5.730 -12.213 1.00 98.88 89 ALA A O 1
ATOM 668 N N . VAL A 1 90 ? 5.276 -4.715 -10.210 1.00 98.75 90 VAL A N 1
ATOM 669 C CA . VAL A 1 90 ? 6.732 -4.851 -10.079 1.00 98.75 90 VAL A CA 1
ATOM 670 C C . VAL A 1 90 ? 7.155 -6.312 -9.954 1.00 98.75 90 VAL A C 1
ATOM 672 O O . VAL A 1 90 ? 8.080 -6.721 -10.655 1.00 98.75 90 VAL A O 1
ATOM 675 N N . LEU A 1 91 ? 6.455 -7.134 -9.162 1.00 98.62 91 LEU A N 1
ATOM 676 C CA . LEU A 1 91 ? 6.716 -8.582 -9.119 1.00 98.62 91 LEU A CA 1
ATOM 677 C C . LEU A 1 91 ? 6.585 -9.237 -10.501 1.00 98.62 91 LEU A C 1
ATOM 679 O O . LEU A 1 91 ? 7.447 -10.023 -10.901 1.00 98.62 91 LEU A O 1
ATOM 683 N N . ALA A 1 92 ? 5.540 -8.886 -11.255 1.00 98.69 92 ALA A N 1
ATOM 684 C CA . ALA A 1 92 ? 5.362 -9.379 -12.618 1.00 98.69 92 ALA A CA 1
ATOM 685 C C . ALA A 1 92 ? 6.504 -8.923 -13.548 1.00 98.69 92 ALA A C 1
ATOM 687 O O . ALA A 1 92 ? 6.978 -9.715 -14.364 1.00 98.69 92 ALA A O 1
ATOM 688 N N . GLY A 1 93 ? 6.975 -7.680 -13.401 1.00 98.75 93 GLY A N 1
ATOM 689 C CA . GLY A 1 93 ? 8.118 -7.135 -14.139 1.00 98.75 93 GLY A CA 1
ATOM 690 C C . GLY A 1 93 ? 9.432 -7.862 -13.844 1.00 98.75 93 GLY A C 1
ATOM 691 O O . GLY A 1 93 ? 10.171 -8.166 -14.778 1.00 98.75 93 GLY A O 1
ATOM 692 N N . ILE A 1 94 ? 9.685 -8.229 -12.581 1.00 98.56 94 ILE A N 1
ATOM 693 C CA . ILE A 1 94 ? 10.839 -9.063 -12.197 1.00 98.56 94 ILE A CA 1
ATOM 694 C C . ILE A 1 94 ? 10.759 -10.422 -12.900 1.00 98.56 94 ILE A C 1
ATOM 696 O O . ILE A 1 94 ? 11.725 -10.859 -13.522 1.00 98.56 94 ILE A O 1
ATOM 700 N N . HIS A 1 95 ? 9.603 -11.091 -12.837 1.00 97.00 95 HIS A N 1
ATOM 701 C CA . HIS A 1 95 ? 9.427 -12.416 -13.440 1.00 97.00 95 HIS A CA 1
ATOM 702 C C . HIS A 1 95 ? 9.554 -12.394 -14.973 1.00 97.00 95 HIS A C 1
ATOM 704 O O . HIS A 1 95 ? 10.030 -13.357 -15.571 1.00 97.00 95 HIS A O 1
ATOM 710 N N . ARG A 1 96 ? 9.148 -11.293 -15.616 1.00 98.19 96 ARG A N 1
ATOM 711 C CA . ARG A 1 96 ? 9.286 -11.093 -17.068 1.00 98.19 96 ARG A CA 1
ATOM 712 C C . ARG A 1 96 ? 10.633 -10.511 -17.500 1.00 98.19 96 ARG A C 1
ATOM 714 O O . ARG A 1 96 ? 10.848 -10.340 -18.696 1.00 98.19 96 ARG A O 1
ATOM 721 N N . GLY A 1 97 ? 11.531 -10.210 -16.563 1.00 98.38 97 GLY A N 1
ATOM 722 C CA . GLY A 1 97 ? 12.840 -9.635 -16.869 1.00 98.38 97 GLY A CA 1
ATOM 723 C C . GLY A 1 97 ? 12.779 -8.209 -17.424 1.00 98.38 97 GLY A C 1
ATOM 724 O O . GLY A 1 97 ? 13.674 -7.811 -18.163 1.00 98.38 97 GLY A O 1
ATOM 725 N N . TYR A 1 98 ? 11.736 -7.439 -17.093 1.00 98.75 98 TYR A N 1
ATOM 726 C CA . TYR A 1 98 ? 11.700 -5.996 -17.383 1.00 98.75 98 TYR A CA 1
ATOM 727 C C . TYR A 1 98 ? 12.722 -5.243 -16.529 1.00 98.75 98 TYR A C 1
ATOM 729 O O . TYR A 1 98 ? 13.273 -4.235 -16.958 1.00 98.75 98 TYR A O 1
ATOM 737 N N . VAL A 1 99 ? 12.986 -5.778 -15.338 1.00 98.75 99 VAL A N 1
ATOM 738 C CA . VAL A 1 99 ? 14.041 -5.366 -14.414 1.00 98.75 99 VAL A CA 1
ATOM 739 C C . VAL A 1 99 ? 14.709 -6.606 -13.843 1.00 98.75 99 VAL A C 1
ATOM 741 O O . VAL A 1 99 ? 14.131 -7.698 -13.833 1.00 98.75 99 VAL A O 1
ATOM 744 N N . THR A 1 100 ? 15.928 -6.441 -13.350 1.00 98.75 100 THR A N 1
ATOM 745 C CA . THR A 1 100 ? 16.636 -7.504 -12.636 1.00 98.75 100 THR A CA 1
ATOM 746 C C . THR A 1 100 ? 15.984 -7.793 -11.284 1.00 98.75 100 THR A C 1
ATOM 748 O O . THR A 1 100 ? 15.236 -6.987 -10.719 1.00 98.75 100 THR A O 1
ATOM 751 N N . ARG A 1 101 ? 16.284 -8.969 -10.729 1.00 98.25 101 ARG A N 1
ATOM 752 C CA . ARG A 1 101 ? 15.789 -9.367 -9.408 1.00 98.25 101 ARG A CA 1
ATOM 753 C C . ARG A 1 101 ? 16.349 -8.463 -8.310 1.00 98.25 101 ARG A C 1
ATOM 755 O O . ARG A 1 101 ? 15.639 -8.155 -7.356 1.00 98.25 101 ARG A O 1
ATOM 762 N N . GLU A 1 102 ? 17.588 -8.013 -8.477 1.00 98.56 102 GLU A N 1
ATOM 763 C CA . GLU A 1 102 ? 18.299 -7.102 -7.585 1.00 98.56 102 GLU A CA 1
ATOM 764 C C . GLU A 1 102 ? 17.679 -5.699 -7.596 1.00 98.56 102 GLU A C 1
ATOM 766 O O . GLU A 1 102 ? 17.443 -5.127 -6.532 1.00 98.56 102 GLU A O 1
ATOM 771 N N . GLU A 1 103 ? 17.351 -5.160 -8.775 1.00 98.81 103 GLU A N 1
ATOM 772 C CA . GLU A 1 103 ? 16.633 -3.883 -8.897 1.00 98.81 103 GLU A CA 1
ATOM 773 C C . GLU A 1 103 ? 15.240 -3.968 -8.272 1.00 98.81 103 GLU A C 1
ATOM 775 O O . GLU A 1 103 ? 14.838 -3.080 -7.516 1.00 98.81 103 GLU A O 1
ATOM 780 N N . GLY A 1 104 ? 14.516 -5.057 -8.548 1.00 98.75 104 GLY A N 1
ATOM 781 C CA . GLY A 1 104 ? 13.218 -5.329 -7.943 1.00 98.75 104 GLY A CA 1
ATOM 782 C C . GLY A 1 104 ? 13.284 -5.378 -6.417 1.00 98.75 104 GLY A C 1
ATOM 783 O O . GLY A 1 104 ? 12.500 -4.709 -5.746 1.00 98.75 104 GLY A O 1
ATOM 784 N N . LEU A 1 105 ? 14.267 -6.093 -5.860 1.00 98.81 105 LEU A N 1
ATOM 785 C CA . LEU A 1 105 ? 14.498 -6.150 -4.416 1.00 98.81 105 LEU A CA 1
ATOM 786 C C . LEU A 1 105 ? 14.799 -4.760 -3.842 1.00 98.81 105 LEU A C 1
ATOM 788 O O . LEU A 1 105 ? 14.192 -4.370 -2.849 1.00 98.81 105 LEU A O 1
ATOM 792 N N . ALA A 1 106 ? 15.668 -3.979 -4.490 1.00 98.88 106 ALA A N 1
ATOM 793 C CA . ALA A 1 106 ? 15.987 -2.617 -4.057 1.00 98.88 106 ALA A CA 1
ATOM 794 C C . ALA A 1 106 ? 14.757 -1.690 -4.067 1.00 98.88 106 ALA A C 1
ATOM 796 O O . ALA A 1 106 ? 14.612 -0.836 -3.188 1.00 98.88 106 ALA A O 1
ATOM 797 N N . ARG A 1 107 ? 13.846 -1.866 -5.035 1.00 98.88 107 ARG A N 1
ATOM 798 C CA . ARG A 1 107 ? 12.565 -1.151 -5.055 1.00 98.88 107 ARG A CA 1
ATOM 799 C C . ARG A 1 107 ? 11.683 -1.547 -3.873 1.00 98.88 107 ARG A C 1
ATOM 801 O O . ARG A 1 107 ? 11.152 -0.661 -3.208 1.00 98.88 107 ARG A O 1
ATOM 808 N N . MET A 1 108 ? 11.540 -2.843 -3.601 1.00 98.88 108 MET A N 1
ATOM 809 C CA . MET A 1 108 ? 10.708 -3.325 -2.494 1.00 98.88 108 MET A CA 1
ATOM 810 C C . MET A 1 108 ? 11.265 -2.909 -1.128 1.00 98.88 108 MET A C 1
ATOM 812 O O . MET A 1 108 ? 10.503 -2.507 -0.256 1.00 98.88 108 MET A O 1
ATOM 816 N N . GLU A 1 109 ? 12.588 -2.920 -0.965 1.00 98.88 109 GLU A N 1
ATOM 817 C CA . GLU A 1 109 ? 13.284 -2.396 0.216 1.00 98.88 109 GLU A CA 1
ATOM 818 C C . GLU A 1 109 ? 12.937 -0.927 0.486 1.00 98.88 109 GLU A C 1
ATOM 820 O O . GLU A 1 109 ? 12.623 -0.555 1.619 1.00 98.88 109 GLU A O 1
ATOM 825 N N . ARG A 1 110 ? 12.932 -0.087 -0.558 1.00 98.88 110 ARG A N 1
ATOM 826 C CA . ARG A 1 110 ? 12.541 1.326 -0.444 1.00 98.88 110 ARG A CA 1
ATOM 827 C C . ARG A 1 110 ? 11.083 1.475 -0.014 1.00 98.88 110 ARG A C 1
ATOM 829 O O . ARG A 1 110 ? 10.812 2.194 0.944 1.00 98.88 110 ARG A O 1
ATOM 836 N N . ILE A 1 111 ? 10.184 0.755 -0.683 1.00 98.94 111 ILE A N 1
ATOM 837 C CA . ILE A 1 111 ? 8.745 0.768 -0.397 1.00 98.94 111 ILE A CA 1
ATOM 838 C C . ILE A 1 111 ? 8.475 0.366 1.056 1.00 98.94 111 ILE A C 1
ATOM 840 O O . ILE A 1 111 ? 7.805 1.092 1.784 1.00 98.94 111 ILE A O 1
ATOM 844 N N . VAL A 1 112 ? 9.031 -0.762 1.508 1.00 98.94 112 VAL A N 1
ATOM 845 C CA . VAL A 1 112 ? 8.821 -1.250 2.879 1.00 98.94 112 VAL A CA 1
ATOM 846 C C . VAL A 1 112 ? 9.414 -0.284 3.902 1.00 98.94 112 VAL A C 1
ATOM 848 O O . VAL A 1 112 ? 8.769 -0.004 4.906 1.00 98.94 112 VAL A O 1
ATOM 851 N N . SER A 1 113 ? 10.582 0.304 3.628 1.00 98.94 113 SER A N 1
ATOM 852 C CA . SER A 1 113 ? 11.181 1.308 4.522 1.00 98.94 113 SER A CA 1
ATOM 853 C C . SER A 1 113 ? 10.309 2.561 4.661 1.00 98.94 113 SER A C 1
ATOM 855 O O . SER A 1 113 ? 10.159 3.088 5.762 1.00 98.94 113 SER A O 1
ATOM 857 N N . PHE A 1 114 ? 9.686 3.023 3.571 1.00 98.94 114 PHE A N 1
ATOM 858 C CA . PHE A 1 114 ? 8.711 4.112 3.638 1.00 98.94 114 PHE A CA 1
ATOM 859 C C . PHE A 1 114 ? 7.512 3.717 4.509 1.00 98.94 114 PHE A C 1
ATOM 861 O O . PHE A 1 114 ? 7.188 4.416 5.466 1.00 98.94 114 PHE A O 1
ATOM 868 N N . LEU A 1 115 ? 6.910 2.557 4.243 1.00 98.94 115 LEU A N 1
ATOM 869 C CA . LEU A 1 115 ? 5.724 2.054 4.945 1.00 98.94 115 LEU A CA 1
ATOM 870 C C . LEU A 1 115 ? 5.942 1.765 6.441 1.00 98.94 115 LEU A C 1
ATOM 872 O O . LEU A 1 115 ? 4.982 1.768 7.214 1.00 98.94 115 LEU A O 1
ATOM 876 N N . GLU A 1 116 ? 7.180 1.513 6.865 1.00 98.88 116 GLU A N 1
ATOM 877 C CA . GLU A 1 116 ? 7.552 1.369 8.279 1.00 98.88 116 GLU A CA 1
ATOM 878 C C . GLU A 1 116 ? 7.538 2.700 9.044 1.00 98.88 116 GLU A C 1
ATOM 880 O O . GLU A 1 116 ? 7.378 2.697 10.267 1.00 98.88 116 GLU A O 1
ATOM 885 N N . THR A 1 117 ? 7.701 3.821 8.336 1.00 98.56 117 THR A N 1
ATOM 886 C CA . THR A 1 117 ? 7.838 5.166 8.922 1.00 98.56 117 THR A CA 1
ATOM 887 C C . THR A 1 117 ? 6.663 6.095 8.628 1.00 98.56 117 THR A C 1
ATOM 889 O O . THR A 1 117 ? 6.465 7.057 9.367 1.00 98.56 117 THR A O 1
ATOM 892 N N . ALA A 1 118 ? 5.889 5.810 7.580 1.00 98.81 118 ALA A N 1
ATOM 893 C CA . ALA A 1 118 ? 4.726 6.590 7.191 1.00 98.81 118 ALA A CA 1
ATOM 894 C C . ALA A 1 118 ? 3.618 6.540 8.255 1.00 98.81 118 ALA A C 1
ATOM 896 O O . ALA A 1 118 ? 3.514 5.589 9.040 1.00 98.81 118 ALA A O 1
ATOM 897 N N . ASP A 1 119 ? 2.771 7.569 8.258 1.00 98.88 119 ASP A N 1
ATOM 898 C CA . ASP A 1 119 ? 1.642 7.676 9.177 1.00 98.88 119 ASP A CA 1
ATOM 899 C C . ASP A 1 119 ? 0.738 6.434 9.069 1.00 98.88 119 ASP A C 1
ATOM 901 O O . ASP A 1 119 ? 0.352 6.012 7.972 1.00 98.88 119 ASP A O 1
ATOM 905 N N . ARG A 1 120 ? 0.403 5.865 10.233 1.00 98.88 120 ARG A N 1
ATOM 906 C CA . ARG A 1 120 ? -0.495 4.718 10.421 1.00 98.88 120 ARG A CA 1
ATOM 907 C C . ARG A 1 120 ? -1.477 4.989 11.554 1.00 98.88 120 ARG A C 1
ATOM 909 O O . ARG A 1 120 ? -1.141 5.660 12.529 1.00 98.88 120 ARG A O 1
ATOM 916 N N . PHE A 1 121 ? -2.653 4.381 11.464 1.00 98.88 121 PHE A N 1
ATOM 917 C CA . PHE A 1 121 ? -3.770 4.579 12.383 1.00 98.88 121 PHE A CA 1
ATOM 918 C C . PHE A 1 121 ? -4.323 3.218 12.794 1.00 98.88 121 PHE A C 1
ATOM 920 O O . PHE A 1 121 ? -4.978 2.538 12.006 1.00 98.88 121 PHE A O 1
ATOM 927 N N . HIS A 1 122 ? -3.992 2.782 14.014 1.00 98.75 122 HIS A N 1
ATOM 928 C CA . HIS A 1 122 ? -4.242 1.402 14.457 1.00 98.75 122 HIS A CA 1
ATOM 929 C C . HIS A 1 122 ? -3.666 0.366 13.471 1.00 98.75 122 HIS A C 1
ATOM 931 O O . HIS A 1 122 ? -4.307 -0.607 13.088 1.00 98.75 122 HIS A O 1
ATOM 937 N N . GLY A 1 123 ? 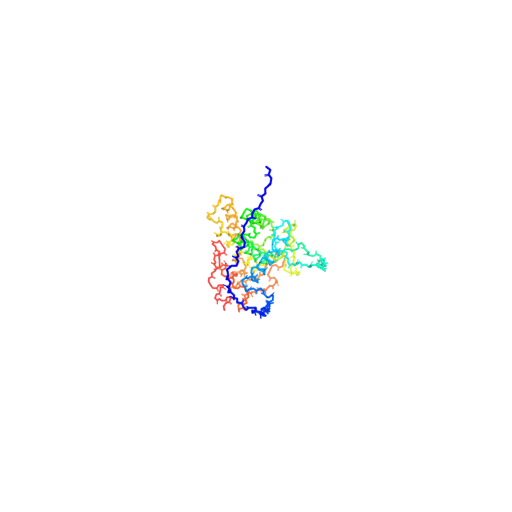-2.448 0.634 12.990 1.00 98.75 123 GLY A N 1
ATOM 938 C CA . GLY A 1 123 ? -1.747 -0.208 12.021 1.00 98.75 123 GLY A CA 1
ATOM 939 C C . GLY A 1 123 ? -2.222 -0.081 10.573 1.00 98.75 123 GLY A C 1
ATOM 940 O O . GLY A 1 123 ? -1.442 -0.387 9.675 1.00 98.75 123 GLY A O 1
ATOM 941 N N . ALA A 1 124 ? -3.436 0.420 10.333 1.00 98.94 124 ALA A N 1
ATOM 942 C CA . ALA A 1 124 ? -3.927 0.700 8.990 1.00 98.94 124 ALA A CA 1
ATOM 943 C C . ALA A 1 124 ? -3.246 1.936 8.390 1.00 98.94 124 ALA A C 1
ATOM 945 O O . ALA A 1 124 ? -2.815 2.853 9.096 1.00 98.94 124 ALA A O 1
ATOM 946 N N . TYR A 1 125 ? -3.166 1.951 7.071 1.00 98.94 125 TYR A N 1
ATOM 947 C CA . TYR A 1 125 ? -2.631 3.039 6.275 1.00 98.94 125 TYR A CA 1
ATOM 948 C C . TYR A 1 125 ? -3.752 4.000 5.845 1.00 98.94 125 TYR A C 1
ATOM 950 O O . TYR A 1 125 ? -4.882 3.556 5.653 1.00 98.94 125 TYR A O 1
ATOM 958 N N . PRO A 1 126 ? -3.484 5.310 5.706 1.00 98.94 126 PRO A N 1
ATOM 959 C CA . PRO A 1 126 ? -4.422 6.230 5.073 1.00 98.94 126 PRO A CA 1
ATOM 960 C C . PRO A 1 126 ? -4.554 5.958 3.575 1.00 98.94 126 PRO A C 1
ATOM 962 O O . PRO A 1 126 ? -3.713 5.289 2.971 1.00 98.94 126 PRO A O 1
ATOM 965 N N . HIS A 1 127 ? -5.564 6.571 2.963 1.00 98.88 127 HIS A N 1
ATOM 966 C CA . HIS A 1 127 ? -5.746 6.576 1.514 1.00 98.88 127 HIS A CA 1
ATOM 967 C C . HIS A 1 127 ? -4.542 7.213 0.789 1.00 98.88 127 HIS A C 1
ATOM 969 O O . HIS A 1 127 ? -3.983 6.642 -0.152 1.00 98.88 127 HIS A O 1
ATOM 975 N N . TRP A 1 128 ? -4.085 8.376 1.273 1.00 98.94 128 TRP A N 1
ATOM 976 C CA . TRP A 1 128 ? -2.982 9.132 0.679 1.00 98.94 128 TRP A CA 1
ATOM 977 C C . TRP A 1 128 ? -1.914 9.562 1.684 1.00 98.94 128 TRP A C 1
ATOM 979 O O . TRP A 1 128 ? -2.200 9.996 2.804 1.00 98.94 128 TRP A O 1
ATOM 989 N N . TRP A 1 129 ? -0.673 9.584 1.200 1.00 98.88 129 TRP A N 1
ATOM 990 C CA . TRP A 1 129 ? 0.432 10.309 1.824 1.00 98.88 129 TRP A CA 1
ATOM 991 C C . TRP A 1 129 ? 1.059 11.295 0.853 1.00 98.88 129 TRP A C 1
ATOM 993 O O . TRP A 1 129 ? 0.998 11.128 -0.366 1.00 98.88 129 TRP A O 1
ATOM 1003 N N . TYR A 1 130 ? 1.777 12.265 1.402 1.00 98.81 130 TYR A N 1
ATOM 1004 C CA . TYR A 1 130 ? 2.859 12.912 0.673 1.00 98.81 130 TYR A CA 1
ATOM 1005 C C . TYR A 1 130 ? 4.063 11.961 0.618 1.00 98.81 130 TYR A C 1
ATOM 1007 O O . TYR A 1 130 ? 4.615 11.579 1.654 1.00 98.81 130 TYR A O 1
ATOM 1015 N N . GLY A 1 131 ? 4.468 11.552 -0.587 1.00 98.69 131 GLY A N 1
ATOM 1016 C CA . GLY A 1 131 ? 5.510 10.538 -0.789 1.00 98.69 131 GLY A CA 1
ATOM 1017 C C . GLY A 1 131 ? 6.906 10.967 -0.333 1.00 98.69 131 GLY A C 1
ATOM 1018 O O . GLY A 1 131 ? 7.736 10.125 -0.009 1.00 98.69 131 GLY A O 1
ATOM 1019 N N . ASP A 1 132 ? 7.159 12.267 -0.214 1.00 97.94 132 ASP A N 1
ATOM 1020 C CA . ASP A 1 132 ? 8.420 12.833 0.280 1.00 97.94 132 ASP A CA 1
ATOM 1021 C C . ASP A 1 132 ? 8.566 12.797 1.810 1.00 97.94 132 ASP A C 1
ATOM 1023 O O . ASP A 1 132 ? 9.686 12.841 2.319 1.00 97.94 132 ASP A O 1
ATOM 1027 N N . THR A 1 133 ? 7.461 12.701 2.551 1.00 98.50 133 THR A N 1
ATOM 1028 C CA . THR A 1 133 ? 7.466 12.820 4.019 1.00 98.50 133 THR A CA 1
ATOM 1029 C C . THR A 1 133 ? 6.822 11.645 4.744 1.00 98.50 133 THR A C 1
ATOM 1031 O O . THR A 1 133 ? 7.060 11.481 5.938 1.00 98.50 133 THR A O 1
ATOM 1034 N N . GLY A 1 134 ? 5.986 10.850 4.072 1.00 98.62 134 GLY A N 1
ATOM 1035 C CA . GLY A 1 134 ? 5.193 9.801 4.721 1.00 98.62 134 GLY A CA 1
ATOM 1036 C C . GLY A 1 134 ? 4.062 10.339 5.594 1.00 98.62 134 GLY A C 1
ATOM 1037 O O . GLY A 1 134 ? 3.424 9.573 6.313 1.00 98.62 134 GLY A O 1
ATOM 1038 N N . ARG A 1 135 ? 3.795 11.649 5.541 1.00 98.75 135 ARG A N 1
ATOM 1039 C CA . ARG A 1 135 ? 2.693 12.278 6.267 1.00 98.75 135 ARG A CA 1
ATOM 1040 C C . ARG A 1 135 ? 1.397 12.116 5.498 1.00 98.75 135 ARG A C 1
ATOM 1042 O O . ARG A 1 135 ? 1.387 12.239 4.273 1.00 98.75 135 ARG A O 1
ATOM 1049 N N . ILE A 1 136 ? 0.312 11.871 6.219 1.00 98.31 136 ILE A N 1
ATOM 1050 C CA . ILE A 1 136 ? -1.017 11.763 5.621 1.00 98.31 136 ILE A CA 1
ATOM 1051 C C . ILE A 1 136 ? -1.381 13.028 4.823 1.00 98.31 136 ILE A C 1
ATOM 1053 O O . ILE A 1 136 ? -1.187 14.156 5.289 1.00 98.31 136 ILE A O 1
ATOM 1057 N N . LYS A 1 137 ? -1.963 12.834 3.636 1.00 98.56 137 LYS A N 1
ATOM 1058 C CA . LYS A 1 137 ? -2.763 13.853 2.948 1.00 98.56 137 LYS A CA 1
ATOM 1059 C C . LYS A 1 137 ? -4.240 13.467 3.101 1.00 98.56 137 LYS A C 1
ATOM 1061 O O . LYS A 1 137 ? -4.618 12.425 2.579 1.00 98.56 137 LYS A O 1
ATOM 1066 N N . PRO A 1 138 ? -5.076 14.273 3.778 1.00 98.25 138 PRO A N 1
ATOM 1067 C CA . PRO A 1 138 ? -6.489 13.943 3.948 1.00 98.25 138 PRO A CA 1
ATOM 1068 C C . PRO A 1 138 ? -7.237 13.779 2.615 1.00 98.25 138 PRO A C 1
ATOM 1070 O O . PRO A 1 138 ? -7.082 14.613 1.714 1.00 98.25 138 PRO A O 1
ATOM 1073 N N . PHE A 1 139 ? -8.086 12.754 2.506 1.00 96.81 139 PHE A N 1
ATOM 1074 C CA . PHE A 1 139 ? -8.977 12.517 1.361 1.00 96.81 139 PHE A CA 1
ATOM 1075 C C . PHE A 1 139 ? -10.346 13.177 1.602 1.00 96.81 139 PHE A C 1
ATOM 1077 O O . PHE A 1 139 ? -11.405 12.561 1.678 1.00 96.81 139 PHE A O 1
ATOM 1084 N N . GLY A 1 140 ? -10.308 14.495 1.789 1.00 96.25 140 GLY A N 1
ATOM 1085 C CA . GLY A 1 140 ? -11.421 15.267 2.341 1.00 96.25 140 GLY A CA 1
ATOM 1086 C C . GLY A 1 140 ? -11.225 15.558 3.829 1.00 96.25 140 GLY A C 1
ATOM 1087 O O . GLY A 1 140 ? -10.278 15.098 4.456 1.00 96.25 140 GLY A O 1
ATOM 1088 N N . GLN A 1 141 ? -12.100 16.389 4.402 1.00 96.69 141 GLN A N 1
ATOM 1089 C CA . GLN A 1 141 ? -11.857 16.967 5.730 1.00 96.69 141 GLN A CA 1
ATOM 1090 C C . GLN A 1 141 ? -11.768 15.916 6.848 1.00 96.69 141 GLN A C 1
ATOM 1092 O O . GLN A 1 141 ? -10.901 16.023 7.710 1.00 96.69 141 GLN A O 1
ATOM 1097 N N . LYS A 1 142 ? -12.677 14.935 6.849 1.00 98.25 142 LYS A N 1
ATOM 1098 C CA . LYS A 1 142 ? -12.803 13.944 7.930 1.00 98.25 142 LYS A CA 1
ATOM 1099 C C . LYS A 1 142 ? -12.029 12.655 7.678 1.00 98.25 142 LYS A C 1
ATOM 1101 O O . LYS A 1 142 ? -11.825 11.881 8.610 1.00 98.25 142 LYS A O 1
ATOM 1106 N N . ASP A 1 143 ? -11.595 12.441 6.442 1.00 98.38 143 ASP A N 1
ATOM 1107 C CA . ASP A 1 143 ? -10.797 11.284 6.062 1.00 98.38 143 ASP A CA 1
ATOM 1108 C C . ASP A 1 143 ? -9.304 11.609 6.197 1.00 98.38 143 ASP A C 1
ATOM 1110 O O . ASP A 1 143 ? -8.566 11.797 5.228 1.00 98.38 143 ASP A O 1
ATOM 1114 N N . ASN A 1 144 ? -8.893 11.797 7.452 1.00 98.44 144 ASN A N 1
ATOM 1115 C CA . ASN A 1 144 ? -7.524 12.113 7.854 1.00 98.44 144 ASN A CA 1
ATOM 1116 C C . ASN A 1 144 ? -6.957 11.067 8.832 1.00 98.44 144 ASN A C 1
ATOM 1118 O O . ASN A 1 144 ? -6.158 11.391 9.715 1.00 98.44 144 ASN A O 1
ATOM 1122 N N . GLY A 1 145 ? -7.373 9.813 8.666 1.00 98.75 145 GLY A N 1
ATOM 1123 C CA . GLY A 1 145 ? -6.872 8.690 9.442 1.00 98.75 145 GLY A CA 1
ATOM 1124 C C . GLY A 1 145 ? -6.679 7.444 8.591 1.00 98.75 145 GLY A C 1
ATOM 1125 O O . GLY A 1 145 ? -6.185 7.534 7.473 1.00 98.75 145 GLY A O 1
ATOM 1126 N N . GLY A 1 146 ? -6.992 6.275 9.142 1.00 98.81 146 GLY A N 1
ATOM 1127 C CA . GLY A 1 146 ? -6.807 5.012 8.437 1.00 98.81 146 GLY A CA 1
ATOM 1128 C C . GLY A 1 146 ? -7.968 4.708 7.500 1.00 98.81 146 GLY A C 1
ATOM 1129 O O . GLY A 1 146 ? -9.127 4.893 7.872 1.00 98.81 146 GLY A O 1
ATOM 1130 N N . ASP A 1 147 ? -7.620 4.197 6.323 1.00 98.94 147 ASP A N 1
ATOM 1131 C CA . ASP A 1 147 ? -8.517 3.646 5.313 1.00 98.94 147 ASP A CA 1
ATOM 1132 C C . ASP A 1 147 ? -8.260 2.132 5.239 1.00 98.94 147 ASP A C 1
ATOM 1134 O O . ASP A 1 147 ? -7.204 1.664 4.792 1.00 98.94 147 ASP A O 1
ATOM 1138 N N . LEU A 1 148 ? -9.207 1.339 5.742 1.00 98.94 148 LEU A N 1
ATOM 1139 C CA . LEU A 1 148 ? -9.031 -0.106 5.864 1.00 98.94 148 LEU A CA 1
ATOM 1140 C C . LEU A 1 148 ? -9.167 -0.840 4.522 1.00 98.94 148 LEU A C 1
ATOM 1142 O O . LEU A 1 148 ? -8.592 -1.920 4.358 1.00 98.94 148 LEU A O 1
ATOM 1146 N N . VAL A 1 149 ? -9.879 -0.261 3.552 1.00 98.94 149 VAL A N 1
ATOM 1147 C CA . VAL A 1 149 ? -10.038 -0.844 2.213 1.00 98.94 149 VAL A CA 1
ATOM 1148 C C . VAL A 1 149 ? -8.739 -0.693 1.432 1.00 98.94 149 VAL A C 1
ATOM 1150 O O . VAL A 1 149 ? -8.199 -1.680 0.928 1.00 98.94 149 VAL A O 1
ATOM 1153 N N . GLU A 1 150 ? -8.163 0.505 1.417 1.00 98.94 150 GLU A N 1
ATOM 1154 C CA . GLU A 1 150 ? -6.877 0.743 0.761 1.00 98.94 150 GLU A CA 1
ATOM 1155 C C . GLU A 1 150 ? -5.736 -0.018 1.458 1.00 98.94 150 GLU A C 1
ATOM 1157 O O . GLU A 1 150 ? -4.855 -0.595 0.805 1.00 98.94 150 GLU A O 1
ATOM 1162 N N . THR A 1 151 ? -5.802 -0.130 2.791 1.00 98.94 151 THR A N 1
ATOM 1163 C CA . THR A 1 151 ? -4.915 -1.011 3.568 1.00 98.94 151 THR A CA 1
ATOM 1164 C C . THR A 1 151 ? -5.031 -2.468 3.115 1.00 98.94 151 THR A C 1
ATOM 1166 O O . THR A 1 151 ? -4.016 -3.158 2.988 1.00 98.94 151 THR A O 1
ATOM 1169 N N . ALA A 1 152 ? -6.240 -2.959 2.834 1.00 98.94 152 ALA A N 1
ATOM 1170 C CA . ALA A 1 152 ? -6.439 -4.317 2.338 1.00 98.94 152 ALA A CA 1
ATOM 1171 C C . ALA A 1 152 ? -5.785 -4.536 0.968 1.00 98.94 152 ALA A C 1
ATOM 1173 O O . ALA A 1 152 ? -5.139 -5.566 0.755 1.00 98.94 152 ALA A O 1
ATOM 1174 N N . PHE A 1 153 ? -5.878 -3.568 0.055 1.00 98.94 153 PHE A N 1
ATOM 1175 C CA . PHE A 1 153 ? -5.246 -3.670 -1.262 1.00 98.94 153 PHE A CA 1
ATOM 1176 C C . PHE A 1 153 ? -3.717 -3.711 -1.182 1.00 98.94 153 PHE A C 1
ATOM 1178 O O . PHE A 1 153 ? -3.096 -4.565 -1.825 1.00 98.94 153 PHE A O 1
ATOM 1185 N N . ILE A 1 154 ? -3.095 -2.856 -0.363 1.00 98.94 154 ILE A N 1
ATOM 1186 C CA . ILE A 1 154 ? -1.636 -2.899 -0.199 1.00 98.94 154 ILE A CA 1
ATOM 1187 C C . ILE A 1 154 ? -1.180 -4.153 0.553 1.00 98.94 154 ILE A C 1
ATOM 1189 O O . ILE A 1 154 ? -0.179 -4.756 0.168 1.00 98.94 154 ILE A O 1
ATOM 1193 N N . MET A 1 155 ? -1.937 -4.631 1.547 1.00 98.94 155 MET A N 1
ATOM 1194 C CA . MET A 1 155 ? -1.609 -5.875 2.254 1.00 98.94 155 MET A CA 1
ATOM 1195 C C . MET A 1 155 ? -1.735 -7.110 1.364 1.00 98.94 155 MET A C 1
ATOM 1197 O O . MET A 1 155 ? -0.866 -7.980 1.415 1.00 98.94 155 MET A O 1
ATOM 1201 N N . GLN A 1 156 ? -2.738 -7.168 0.485 1.00 98.94 156 GLN A N 1
ATOM 1202 C CA . GLN A 1 156 ? -2.842 -8.223 -0.527 1.00 98.94 156 GLN A CA 1
ATOM 1203 C C . GLN A 1 156 ? -1.557 -8.318 -1.370 1.00 98.94 156 GLN A C 1
ATOM 1205 O O . GLN A 1 156 ? -1.045 -9.413 -1.613 1.00 98.94 156 GLN A O 1
ATOM 1210 N N . ALA A 1 157 ? -1.004 -7.176 -1.781 1.00 98.88 157 ALA A N 1
ATOM 1211 C CA . ALA A 1 157 ? 0.222 -7.124 -2.570 1.00 98.88 157 ALA A CA 1
ATOM 1212 C C . ALA A 1 157 ? 1.477 -7.459 -1.758 1.00 98.88 157 ALA A C 1
ATOM 1214 O O . ALA A 1 157 ? 2.322 -8.237 -2.205 1.00 98.88 157 ALA A O 1
ATOM 1215 N N . LEU A 1 158 ? 1.597 -6.904 -0.551 1.00 98.94 158 LEU A N 1
ATOM 1216 C CA . LEU A 1 158 ? 2.724 -7.163 0.338 1.00 98.94 158 LEU A CA 1
ATOM 1217 C C . LEU A 1 158 ? 2.808 -8.648 0.707 1.00 98.94 158 LEU A C 1
ATOM 1219 O O . LEU A 1 158 ? 3.893 -9.222 0.659 1.00 98.94 158 LEU A O 1
ATOM 1223 N N . LEU A 1 159 ? 1.681 -9.315 0.965 1.00 98.94 159 LEU A N 1
ATOM 1224 C CA . LEU A 1 159 ? 1.662 -10.761 1.205 1.00 98.94 159 LEU A CA 1
ATOM 1225 C C . LEU A 1 159 ? 2.117 -11.566 -0.026 1.00 98.94 159 LEU A C 1
ATOM 1227 O O . LEU A 1 159 ? 2.793 -12.584 0.128 1.00 98.94 159 LEU A O 1
ATOM 1231 N N . ALA A 1 160 ? 1.841 -11.102 -1.249 1.00 98.88 160 ALA A N 1
ATOM 1232 C CA . ALA A 1 160 ? 2.401 -11.719 -2.453 1.00 98.88 160 ALA A CA 1
ATOM 1233 C C . ALA A 1 160 ? 3.933 -11.560 -2.521 1.00 98.88 160 ALA A C 1
ATOM 1235 O O . ALA A 1 160 ? 4.638 -12.527 -2.819 1.00 98.88 160 ALA A O 1
ATOM 1236 N N . VAL A 1 161 ? 4.464 -10.376 -2.182 1.00 98.81 161 VAL A N 1
ATOM 1237 C CA . VAL A 1 161 ? 5.918 -10.127 -2.096 1.00 98.81 161 VAL A CA 1
ATOM 1238 C C . VAL A 1 161 ? 6.560 -10.990 -1.014 1.00 98.81 161 VAL A C 1
ATOM 1240 O O . VAL A 1 161 ? 7.595 -11.609 -1.264 1.00 98.81 161 VAL A O 1
ATOM 1243 N N . HIS A 1 162 ? 5.930 -11.083 0.160 1.00 98.88 162 HIS A N 1
ATOM 1244 C CA . HIS A 1 162 ? 6.360 -11.964 1.242 1.00 98.88 162 HIS A CA 1
ATOM 1245 C C . HIS A 1 162 ? 6.545 -13.390 0.721 1.00 98.88 162 HIS A C 1
ATOM 1247 O O . HIS A 1 162 ? 7.627 -13.959 0.857 1.00 98.88 162 HIS A O 1
ATOM 1253 N N . GLN A 1 163 ? 5.530 -13.952 0.057 1.00 98.88 163 GLN A N 1
ATOM 1254 C CA . GLN A 1 163 ? 5.604 -15.315 -0.473 1.00 98.88 163 GLN A CA 1
ATOM 1255 C C . GLN A 1 163 ? 6.660 -15.470 -1.574 1.00 98.88 163 GLN A C 1
ATOM 1257 O O . GLN A 1 163 ? 7.342 -16.494 -1.614 1.00 98.88 163 GLN A O 1
ATOM 1262 N N . TYR A 1 164 ? 6.839 -14.462 -2.432 1.00 98.62 164 TYR A N 1
ATOM 1263 C CA . TYR A 1 164 ? 7.853 -14.482 -3.490 1.00 98.62 164 TYR A CA 1
ATOM 1264 C C . TYR A 1 164 ? 9.289 -14.543 -2.933 1.00 98.62 164 TYR A C 1
ATOM 1266 O O . TYR A 1 164 ? 10.159 -15.200 -3.512 1.00 98.62 164 TYR A O 1
ATOM 1274 N N . TYR A 1 165 ? 9.532 -13.897 -1.788 1.00 98.50 165 TYR A N 1
ATOM 1275 C CA . TYR A 1 165 ? 10.857 -13.780 -1.173 1.00 98.50 165 TYR A CA 1
ATOM 1276 C C . TYR A 1 165 ? 11.105 -14.692 0.040 1.00 98.50 165 TYR A C 1
ATOM 1278 O O . TYR A 1 165 ? 12.260 -14.870 0.429 1.00 98.50 165 TYR A O 1
ATOM 1286 N N . ALA A 1 166 ? 10.082 -15.348 0.598 1.00 97.75 166 ALA A N 1
ATOM 1287 C CA . ALA A 1 166 ? 10.202 -16.192 1.795 1.00 97.75 166 ALA A CA 1
ATOM 1288 C C . ALA A 1 166 ? 11.243 -17.326 1.659 1.00 97.75 166 ALA A C 1
ATOM 1290 O O . ALA A 1 166 ? 11.934 -17.679 2.617 1.00 97.75 166 ALA A O 1
ATOM 1291 N N . GLY A 1 167 ? 11.388 -17.893 0.457 1.00 96.81 167 GLY A N 1
ATOM 1292 C CA . GLY A 1 167 ? 12.373 -18.938 0.146 1.00 96.81 167 GLY A CA 1
ATOM 1293 C C . GLY A 1 167 ? 13.739 -18.420 -0.322 1.00 96.81 167 GLY A C 1
ATOM 1294 O O . GLY A 1 167 ? 14.615 -19.227 -0.626 1.00 96.81 167 GLY A O 1
ATOM 1295 N N . GLY A 1 168 ? 13.913 -17.102 -0.399 1.00 97.62 168 GLY A N 1
ATOM 1296 C CA . GLY A 1 168 ? 15.022 -16.439 -1.074 1.00 97.62 168 GLY A CA 1
ATOM 1297 C C . GLY A 1 168 ? 16.361 -16.425 -0.331 1.00 97.62 168 GLY A C 1
ATOM 1298 O O . GLY A 1 168 ? 16.616 -17.181 0.618 1.00 97.62 168 GLY A O 1
ATOM 1299 N N . ASN A 1 169 ? 17.235 -15.530 -0.784 1.00 98.31 169 ASN A N 1
ATOM 1300 C CA . ASN A 1 169 ? 18.509 -15.224 -0.135 1.00 98.31 169 ASN A CA 1
ATOM 1301 C C . ASN A 1 169 ? 18.296 -14.491 1.220 1.00 98.31 169 ASN A C 1
ATOM 1303 O O . ASN A 1 169 ? 17.162 -14.153 1.570 1.00 98.31 169 ASN A O 1
ATOM 1307 N N . PRO A 1 170 ? 19.350 -14.265 2.031 1.00 98.62 170 PRO A N 1
ATOM 1308 C CA . PRO A 1 170 ? 19.203 -13.628 3.343 1.00 98.62 170 PRO A CA 1
ATOM 1309 C C . PRO A 1 170 ? 18.535 -12.243 3.321 1.00 98.62 170 PRO A C 1
ATOM 1311 O O . PRO A 1 170 ? 17.736 -11.952 4.207 1.00 98.62 170 PRO A O 1
ATOM 1314 N N . GLN A 1 171 ? 18.823 -11.412 2.319 1.00 98.50 171 GLN A N 1
ATOM 1315 C CA . GLN A 1 171 ? 18.239 -10.077 2.166 1.00 98.50 171 GLN A CA 1
ATOM 1316 C C . GLN 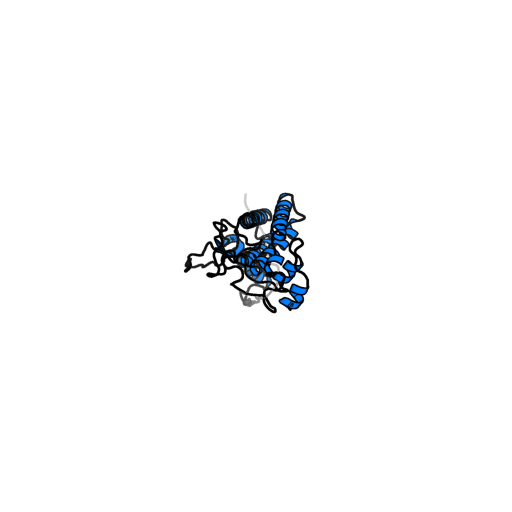A 1 171 ? 16.750 -10.160 1.809 1.00 98.50 171 GLN A C 1
ATOM 1318 O O . GLN A 1 171 ? 15.925 -9.499 2.429 1.00 98.50 171 GLN A O 1
ATOM 1323 N N . GLU A 1 172 ? 16.387 -11.042 0.880 1.00 98.75 172 GLU A N 1
ATOM 1324 C CA . GLU A 1 172 ? 14.992 -11.302 0.501 1.00 98.75 172 GLU A CA 1
ATOM 1325 C C . GLU A 1 172 ? 14.166 -11.807 1.692 1.00 98.75 172 GLU A C 1
ATOM 1327 O O . GLU A 1 172 ? 13.053 -11.340 1.935 1.00 98.75 172 GLU A O 1
ATOM 1332 N N . LYS A 1 173 ? 14.735 -12.712 2.495 1.00 98.88 173 LYS A N 1
ATOM 1333 C CA . LYS A 1 173 ? 14.099 -13.199 3.727 1.00 98.88 173 LYS A CA 1
ATOM 1334 C C . LYS A 1 173 ? 13.944 -12.104 4.778 1.00 98.88 173 LYS A C 1
ATOM 1336 O O . LYS A 1 173 ? 12.934 -12.084 5.477 1.00 98.88 173 LYS A O 1
ATOM 1341 N N . ALA A 1 174 ? 14.917 -11.201 4.893 1.00 98.81 174 ALA A N 1
ATOM 1342 C CA . ALA A 1 174 ? 14.825 -10.060 5.800 1.00 98.81 174 ALA A CA 1
ATOM 1343 C C . ALA A 1 174 ? 13.700 -9.099 5.382 1.00 98.81 174 ALA A C 1
ATOM 1345 O O . ALA A 1 174 ? 12.916 -8.676 6.233 1.00 98.81 174 ALA A O 1
ATOM 1346 N N . LEU A 1 175 ? 13.565 -8.820 4.082 1.00 98.88 175 LEU A N 1
ATOM 1347 C CA . LEU A 1 175 ? 12.448 -8.046 3.543 1.00 98.88 175 LEU A CA 1
ATOM 1348 C C . LEU A 1 175 ? 11.102 -8.732 3.814 1.00 98.88 175 LEU A C 1
ATOM 1350 O O . LEU A 1 175 ? 10.177 -8.089 4.306 1.00 98.88 175 LEU A O 1
ATOM 1354 N N . ALA A 1 176 ? 10.995 -10.039 3.552 1.00 98.88 176 ALA A N 1
ATOM 1355 C CA . ALA A 1 176 ? 9.780 -10.803 3.837 1.00 98.88 176 ALA A CA 1
ATOM 1356 C C . ALA A 1 176 ? 9.405 -10.723 5.329 1.00 98.88 176 ALA A C 1
ATOM 1358 O O . ALA A 1 176 ? 8.258 -10.435 5.656 1.00 98.88 176 ALA A O 1
ATOM 1359 N N . ALA A 1 177 ? 10.366 -10.869 6.245 1.00 98.88 177 ALA A N 1
ATOM 1360 C CA . ALA A 1 177 ? 10.106 -10.751 7.681 1.00 98.88 177 ALA A CA 1
ATOM 1361 C C . ALA A 1 177 ? 9.597 -9.354 8.093 1.00 98.88 177 ALA A C 1
ATOM 1363 O O . ALA A 1 177 ? 8.714 -9.240 8.942 1.00 98.88 177 ALA A O 1
ATOM 1364 N N . ARG A 1 178 ? 10.116 -8.283 7.479 1.00 98.94 178 ARG A N 1
ATOM 1365 C CA . ARG A 1 178 ? 9.624 -6.912 7.706 1.00 98.94 178 ARG A CA 1
ATOM 1366 C C . ARG A 1 178 ? 8.196 -6.729 7.206 1.00 98.94 178 ARG A C 1
ATOM 1368 O O . ARG A 1 178 ? 7.379 -6.123 7.894 1.00 98.94 178 ARG A O 1
ATOM 1375 N N . ILE A 1 179 ? 7.870 -7.317 6.057 1.00 98.94 179 ILE A N 1
ATOM 1376 C CA . ILE A 1 179 ? 6.502 -7.339 5.537 1.00 98.94 179 ILE A CA 1
ATOM 1377 C C . ILE A 1 179 ? 5.555 -8.096 6.478 1.00 98.94 179 ILE A C 1
ATOM 1379 O O . ILE A 1 179 ? 4.480 -7.585 6.779 1.00 98.94 179 ILE A O 1
ATOM 1383 N N . ASP A 1 180 ? 5.947 -9.272 6.980 1.00 98.94 180 ASP A N 1
ATOM 1384 C CA . ASP A 1 180 ? 5.137 -10.036 7.946 1.00 98.94 180 ASP A CA 1
ATOM 1385 C C . ASP A 1 180 ? 4.864 -9.215 9.214 1.00 98.94 180 ASP A C 1
ATOM 1387 O O . ASP A 1 180 ? 3.747 -9.224 9.730 1.00 98.94 180 ASP A O 1
ATOM 1391 N N . LYS A 1 181 ? 5.842 -8.422 9.669 1.00 98.94 181 LYS A N 1
ATOM 1392 C CA . LYS A 1 181 ? 5.630 -7.475 10.768 1.00 98.94 181 LYS A CA 1
ATOM 1393 C C . LYS A 1 181 ? 4.580 -6.413 10.418 1.00 98.94 181 LYS A C 1
ATOM 1395 O O . LYS A 1 181 ? 3.669 -6.204 11.212 1.00 98.94 181 LYS A O 1
ATOM 1400 N N . LEU A 1 182 ? 4.678 -5.758 9.257 1.00 98.94 182 LEU A N 1
ATOM 1401 C CA . LEU A 1 182 ? 3.679 -4.765 8.830 1.00 98.94 182 LEU A CA 1
ATOM 1402 C C . LEU A 1 182 ? 2.272 -5.373 8.747 1.00 98.94 182 LEU A C 1
ATOM 1404 O O . LEU A 1 182 ? 1.325 -4.770 9.241 1.00 98.94 182 LEU A O 1
ATOM 1408 N N . TRP A 1 183 ? 2.153 -6.578 8.186 1.00 98.94 183 TRP A N 1
ATOM 1409 C CA . TRP A 1 183 ? 0.906 -7.342 8.109 1.00 98.94 183 TRP A CA 1
ATOM 1410 C C . TRP A 1 183 ? 0.295 -7.614 9.490 1.00 98.94 183 TRP A C 1
ATOM 1412 O O . TRP A 1 183 ? -0.892 -7.372 9.710 1.00 98.94 183 TRP A O 1
ATOM 1422 N N . ARG A 1 184 ? 1.112 -8.092 10.433 1.00 98.94 184 ARG A N 1
ATOM 1423 C CA . ARG A 1 184 ? 0.686 -8.398 11.807 1.00 98.94 184 ARG A CA 1
ATOM 1424 C C . ARG A 1 184 ? 0.331 -7.163 12.623 1.00 98.94 184 ARG A C 1
ATOM 1426 O O . ARG A 1 184 ? -0.426 -7.298 13.579 1.00 98.94 184 ARG A O 1
ATOM 1433 N N . ASP A 1 185 ? 0.876 -6.003 12.273 1.00 98.88 185 ASP A N 1
ATOM 1434 C CA . ASP A 1 185 ? 0.622 -4.750 12.982 1.00 98.88 185 ASP A CA 1
ATOM 1435 C C . ASP A 1 185 ? -0.747 -4.130 12.620 1.00 98.88 185 ASP A C 1
ATOM 1437 O O . ASP A 1 185 ? -1.177 -3.215 13.319 1.00 98.88 185 ASP A O 1
ATOM 1441 N N . VAL A 1 186 ? -1.437 -4.576 11.555 1.00 98.94 186 VAL A N 1
ATOM 1442 C CA . VAL A 1 186 ? -2.761 -4.036 11.176 1.00 98.94 186 VAL A CA 1
ATOM 1443 C C . VAL A 1 186 ? -3.839 -4.535 12.134 1.00 98.94 186 VAL A C 1
ATOM 1445 O O . VAL A 1 186 ? -4.138 -5.732 12.169 1.00 98.94 186 VAL A O 1
ATOM 1448 N N . ASP A 1 187 ? -4.468 -3.615 12.867 1.00 98.88 187 ASP A N 1
ATOM 1449 C CA . ASP A 1 187 ? -5.529 -3.931 13.820 1.00 98.88 187 ASP A CA 1
ATOM 1450 C C . ASP A 1 187 ? -6.911 -3.938 13.150 1.00 98.88 187 ASP A C 1
ATOM 1452 O O . ASP A 1 187 ? -7.722 -3.036 13.340 1.00 98.88 187 ASP A O 1
ATOM 1456 N N . TRP A 1 188 ? -7.196 -4.963 12.340 1.00 98.88 188 TRP A N 1
ATOM 1457 C CA . TRP A 1 188 ? -8.498 -5.111 11.667 1.00 98.88 188 TRP A CA 1
ATOM 1458 C C . TRP A 1 188 ? -9.665 -5.143 12.661 1.00 98.88 188 TRP A C 1
ATOM 1460 O O . TRP A 1 188 ? -10.745 -4.625 12.381 1.00 98.88 188 TRP A O 1
ATOM 1470 N N . ASN A 1 189 ? -9.444 -5.731 13.838 1.00 98.81 189 ASN A N 1
ATOM 1471 C CA . ASN A 1 189 ? -10.451 -5.838 14.884 1.00 98.81 189 ASN A CA 1
ATOM 1472 C C . ASN A 1 189 ? -10.855 -4.473 15.461 1.00 98.81 189 ASN A C 1
ATOM 1474 O O . ASN A 1 189 ? -12.031 -4.271 15.771 1.00 98.81 189 ASN A O 1
ATOM 1478 N N . PHE A 1 190 ? -9.923 -3.521 15.561 1.00 98.88 190 PHE A N 1
ATOM 1479 C CA . PHE A 1 190 ? -10.228 -2.151 15.977 1.00 98.88 190 PHE A CA 1
ATOM 1480 C C . PHE A 1 190 ? -11.292 -1.486 15.086 1.00 98.88 190 PHE A C 1
ATOM 1482 O O . PHE A 1 190 ? -12.188 -0.805 15.591 1.00 98.88 190 PHE A O 1
ATOM 1489 N N . TYR A 1 191 ? -11.266 -1.760 13.779 1.00 98.88 191 TYR A N 1
ATOM 1490 C CA . TYR A 1 191 ? -12.204 -1.207 12.792 1.00 98.88 191 TYR A CA 1
ATOM 1491 C C . TYR A 1 191 ? -13.625 -1.787 12.863 1.00 98.88 191 TYR A C 1
ATOM 1493 O O . TYR A 1 191 ? -14.469 -1.462 12.033 1.00 98.88 191 TYR A O 1
ATOM 1501 N N . ARG A 1 192 ? -13.942 -2.585 13.889 1.00 98.88 192 ARG A N 1
ATOM 1502 C CA . ARG A 1 192 ? -15.310 -3.034 14.203 1.00 98.88 192 ARG A CA 1
ATOM 1503 C C . ARG A 1 192 ? -16.115 -2.046 15.049 1.00 98.88 192 ARG A C 1
ATOM 1505 O O . ARG A 1 192 ? -17.237 -2.362 15.425 1.00 98.88 192 ARG A O 1
ATOM 1512 N N . GLN A 1 193 ? -15.546 -0.896 15.423 1.00 98.00 193 GLN A N 1
ATOM 1513 C CA . GLN A 1 193 ? -16.193 0.116 16.273 1.00 98.00 193 GLN A CA 1
ATOM 1514 C C . GLN A 1 193 ? -16.924 -0.494 17.492 1.00 98.00 193 GLN A C 1
ATOM 1516 O O . GLN A 1 193 ? -18.152 -0.482 17.580 1.00 98.00 193 GLN A O 1
ATOM 1521 N N . GLY A 1 194 ? -16.169 -1.020 18.459 1.00 92.06 194 GLY A N 1
ATOM 1522 C CA . GLY A 1 194 ? -16.755 -1.575 19.687 1.00 92.06 194 GLY A CA 1
ATOM 1523 C C . GLY A 1 194 ? -17.444 -2.926 19.476 1.00 92.06 194 GLY A C 1
ATOM 1524 O O . GLY A 1 194 ? -18.588 -3.108 19.879 1.00 92.06 194 GLY A O 1
ATOM 1525 N N . ASP A 1 195 ? -16.727 -3.862 18.851 1.00 95.69 195 ASP A N 1
ATOM 1526 C CA . ASP A 1 195 ? -17.138 -5.255 18.638 1.00 95.69 195 ASP A CA 1
ATOM 1527 C C . ASP A 1 195 ? -18.390 -5.476 17.772 1.00 95.69 195 ASP A C 1
ATOM 1529 O O . ASP A 1 195 ? -18.990 -6.553 17.815 1.00 95.69 195 ASP A O 1
ATOM 1533 N N . GLN A 1 196 ? -18.761 -4.526 16.911 1.00 98.75 196 GLN A N 1
ATOM 1534 C CA . GLN A 1 196 ? -19.836 -4.770 15.951 1.00 98.75 196 GLN A CA 1
ATOM 1535 C C . GLN A 1 196 ? -19.454 -5.884 14.965 1.00 98.75 196 GLN A C 1
ATOM 1537 O O . GLN A 1 196 ? -18.277 -6.178 14.719 1.00 98.75 196 GLN A O 1
ATOM 1542 N N . ASN A 1 197 ? -20.471 -6.515 14.382 1.00 98.81 197 ASN A N 1
ATOM 1543 C CA . ASN A 1 197 ? -20.296 -7.547 13.367 1.00 98.81 197 ASN A CA 1
ATOM 1544 C C . ASN A 1 197 ? -20.181 -6.944 11.958 1.00 98.81 197 ASN A C 1
ATOM 1546 O O . ASN A 1 197 ? -20.780 -7.446 11.021 1.00 98.81 197 ASN A O 1
ATOM 1550 N N . VAL A 1 198 ? -19.416 -5.859 11.809 1.00 98.88 198 VAL A N 1
ATOM 1551 C CA . VAL A 1 198 ? -19.142 -5.180 10.533 1.00 98.88 198 VAL A CA 1
ATOM 1552 C C . VAL A 1 198 ? -17.783 -4.483 10.609 1.00 98.88 198 VAL A C 1
ATOM 1554 O O . VAL A 1 198 ? -17.335 -4.137 11.702 1.00 98.88 198 VAL A O 1
ATOM 1557 N N . LEU A 1 199 ? -17.119 -4.283 9.471 1.00 98.94 199 LEU A N 1
ATOM 1558 C CA . LEU A 1 199 ? -15.925 -3.440 9.379 1.00 98.94 199 LEU A CA 1
ATOM 1559 C C . LEU A 1 199 ? -16.296 -2.043 8.887 1.00 98.94 199 LEU A C 1
ATOM 1561 O O . LEU A 1 199 ? -17.039 -1.890 7.917 1.00 98.94 199 LEU A O 1
ATOM 1565 N N . TYR A 1 200 ? -15.742 -1.029 9.540 1.00 98.94 200 TYR A N 1
ATOM 1566 C CA . TYR A 1 200 ? -15.810 0.357 9.103 1.00 98.94 200 TYR A CA 1
ATOM 1567 C C . TYR A 1 200 ? -14.645 0.665 8.174 1.00 98.94 200 TYR A C 1
ATOM 1569 O O . TYR A 1 200 ? -13.510 0.272 8.434 1.00 98.94 200 TYR A O 1
ATOM 1577 N N . TRP A 1 201 ? -14.936 1.402 7.107 1.00 98.94 201 TRP A N 1
ATOM 1578 C CA . TRP A 1 201 ? -13.934 1.793 6.122 1.00 98.94 201 TRP A CA 1
ATOM 1579 C C . TRP A 1 201 ? -12.884 2.724 6.742 1.00 98.94 201 TRP A C 1
ATOM 1581 O O . TRP A 1 201 ? -11.690 2.517 6.554 1.00 98.94 201 TRP A O 1
ATOM 1591 N N . HIS A 1 202 ? -13.321 3.705 7.537 1.00 98.94 202 HIS A N 1
ATOM 1592 C CA . HIS A 1 202 ? -12.453 4.777 8.021 1.00 98.94 202 HIS A CA 1
ATOM 1593 C C . HIS A 1 202 ? -12.461 4.894 9.543 1.00 98.94 202 HIS A C 1
ATOM 1595 O O . HIS A 1 202 ? -13.494 4.701 10.195 1.00 98.94 202 HIS A O 1
ATOM 1601 N N . TRP A 1 203 ? -11.332 5.338 10.085 1.00 98.88 203 TRP A N 1
ATOM 1602 C CA . TRP A 1 203 ? -11.226 5.867 11.441 1.00 98.88 203 TRP A CA 1
ATOM 1603 C C . TRP A 1 203 ? -10.228 7.021 11.481 1.00 98.88 203 TRP A C 1
ATOM 1605 O O . TRP A 1 203 ? -9.163 6.932 10.876 1.00 98.88 203 TRP A O 1
ATOM 1615 N N . SER A 1 204 ? -10.531 8.071 12.244 1.00 98.88 204 SER A N 1
ATOM 1616 C CA . SER A 1 204 ? -9.671 9.244 12.412 1.00 98.88 204 SER A CA 1
ATOM 1617 C C . SER A 1 204 ? -9.294 9.491 13.880 1.00 98.88 204 SER A C 1
ATOM 1619 O O . SER A 1 204 ? -10.151 9.375 14.757 1.00 98.88 204 SER A O 1
ATOM 1621 N N . PRO A 1 205 ? -8.053 9.927 14.175 1.00 98.56 205 PRO A N 1
ATOM 1622 C CA . PRO A 1 205 ? -7.687 10.375 15.519 1.00 98.56 205 PRO A CA 1
ATOM 1623 C C . PRO A 1 205 ? -8.399 11.672 15.941 1.00 98.56 205 PRO A C 1
ATOM 1625 O O . PRO A 1 205 ? -8.536 11.927 17.134 1.00 98.56 205 PRO A O 1
ATOM 1628 N N . GLU A 1 206 ? -8.835 12.494 14.983 1.00 98.62 206 GLU A N 1
ATOM 1629 C CA . GLU A 1 206 ? -9.519 13.770 15.229 1.00 98.62 206 GLU A CA 1
ATOM 1630 C C . GLU A 1 206 ? -11.043 13.607 15.207 1.00 98.62 206 GLU A C 1
ATOM 1632 O O . GLU A 1 206 ? -11.734 14.134 16.075 1.00 98.62 206 GLU A O 1
ATOM 1637 N N . TYR A 1 207 ? -11.557 12.841 14.242 1.00 98.69 207 TYR A N 1
ATOM 1638 C CA . TYR A 1 207 ? -12.993 12.704 13.974 1.00 98.69 207 TYR A CA 1
ATOM 1639 C C . TYR A 1 207 ? -13.574 11.351 14.408 1.00 98.69 207 TYR A C 1
ATOM 1641 O O . TYR A 1 207 ? -14.761 11.089 14.213 1.00 98.69 207 TYR A O 1
ATOM 1649 N N . GLY A 1 208 ? -12.765 10.452 14.973 1.00 98.69 208 GLY A N 1
ATOM 1650 C CA . GLY A 1 208 ? -13.200 9.119 15.384 1.00 98.69 208 GLY A CA 1
ATOM 1651 C C . GLY A 1 208 ? -13.883 8.363 14.242 1.00 98.69 208 GLY A C 1
ATOM 1652 O O . GLY A 1 208 ? -13.294 8.128 13.190 1.00 98.69 208 GLY A O 1
ATOM 1653 N N . TRP A 1 209 ? -15.148 8.006 14.456 1.00 98.75 209 TRP A N 1
ATOM 1654 C CA . TRP A 1 209 ? -15.977 7.250 13.514 1.00 98.75 209 TRP A CA 1
ATOM 1655 C C . TRP A 1 209 ? -16.937 8.132 12.703 1.00 98.75 209 TRP A C 1
ATOM 1657 O O . TRP A 1 209 ? -17.894 7.615 12.139 1.00 98.75 209 TRP A O 1
ATOM 1667 N N . GLU A 1 210 ? -16.742 9.454 12.646 1.00 98.75 210 GLU A N 1
ATOM 1668 C CA . GLU A 1 210 ? -17.691 10.371 11.989 1.00 98.75 210 GLU A CA 1
ATOM 1669 C C . GLU A 1 210 ? -17.841 10.168 10.475 1.00 98.75 210 GLU A C 1
ATOM 1671 O O . GLU A 1 210 ? -18.865 10.567 9.922 1.00 98.75 210 GLU A O 1
ATOM 1676 N N . MET A 1 211 ? -16.864 9.544 9.804 1.00 98.69 211 MET A N 1
ATOM 1677 C CA . MET A 1 211 ? -17.045 9.071 8.421 1.00 98.69 211 MET A CA 1
ATOM 1678 C C . MET A 1 211 ? -18.179 8.039 8.323 1.00 98.69 211 MET A C 1
ATOM 1680 O O . MET A 1 211 ? -18.845 7.963 7.296 1.00 98.69 211 MET A O 1
ATOM 1684 N N . ASN A 1 212 ? -18.408 7.279 9.402 1.00 98.56 212 ASN A N 1
ATOM 1685 C CA . ASN A 1 212 ? -19.547 6.393 9.640 1.00 98.56 212 ASN A CA 1
ATOM 1686 C C . ASN A 1 212 ? -19.934 5.534 8.429 1.00 98.56 212 ASN A C 1
ATOM 1688 O O . ASN A 1 212 ? -21.086 5.525 7.994 1.00 98.56 212 ASN A O 1
ATOM 1692 N N . PHE A 1 213 ? -18.948 4.822 7.885 1.00 98.81 213 PHE A N 1
ATOM 1693 C CA . PHE A 1 213 ? -19.123 3.994 6.699 1.00 98.81 213 PHE A CA 1
ATOM 1694 C C . PHE A 1 213 ? -18.891 2.512 7.040 1.00 98.81 213 PHE A C 1
ATOM 1696 O O . PHE A 1 213 ? -17.779 2.015 6.847 1.00 98.81 213 PHE A O 1
ATOM 1703 N N . PRO A 1 214 ? -19.911 1.797 7.554 1.00 98.75 214 PRO A N 1
ATOM 1704 C CA . PRO A 1 214 ? -19.873 0.341 7.645 1.00 98.75 214 PRO A CA 1
ATOM 1705 C C . PRO A 1 214 ? -19.921 -0.271 6.237 1.00 98.75 214 PRO A C 1
ATOM 1707 O O . PRO A 1 214 ? -20.739 0.119 5.400 1.00 98.75 214 PRO A O 1
ATOM 1710 N N . VAL A 1 215 ? -19.019 -1.206 5.947 1.00 98.88 215 VAL A N 1
ATOM 1711 C CA . VAL A 1 215 ? -18.830 -1.744 4.594 1.00 98.88 215 VAL A CA 1
ATOM 1712 C C . VAL A 1 215 ? -19.690 -2.986 4.386 1.00 98.88 215 VAL A C 1
ATOM 1714 O O . VAL A 1 215 ? -19.343 -4.067 4.858 1.00 98.88 215 VAL A O 1
ATOM 1717 N N . HIS A 1 216 ? -20.777 -2.840 3.632 1.00 98.88 216 HIS A N 1
ATOM 1718 C CA . HIS A 1 216 ? -21.672 -3.932 3.244 1.00 98.88 216 HIS A CA 1
ATOM 1719 C C . HIS A 1 216 ? -21.453 -4.338 1.782 1.00 98.88 216 HIS A C 1
ATOM 1721 O O . HIS A 1 216 ? -21.146 -3.495 0.935 1.00 98.88 216 HIS A O 1
ATOM 1727 N N . GLY A 1 217 ? -21.622 -5.623 1.482 1.00 98.00 217 GLY A N 1
ATOM 1728 C CA . GLY A 1 217 ? -21.511 -6.167 0.136 1.00 98.00 217 GLY A CA 1
ATOM 1729 C C . GLY A 1 217 ? -22.796 -6.020 -0.695 1.00 98.00 217 GLY A C 1
ATOM 1730 O O . GLY A 1 217 ? -23.869 -5.708 -0.190 1.00 98.00 217 GLY A O 1
ATOM 1731 N N . TYR A 1 218 ? -22.740 -6.243 -2.010 1.00 98.50 218 TYR A N 1
ATOM 1732 C CA . TYR A 1 218 ? -21.531 -6.522 -2.792 1.00 98.50 218 TYR A CA 1
ATOM 1733 C C . TYR A 1 218 ? -20.907 -5.237 -3.356 1.00 98.50 218 TYR A C 1
ATOM 1735 O O . TYR A 1 218 ? -21.604 -4.424 -3.962 1.00 98.50 218 TYR A O 1
ATOM 1743 N N . ASN A 1 219 ? -19.586 -5.104 -3.208 1.00 98.75 219 ASN A N 1
ATOM 1744 C CA . ASN A 1 219 ? -18.750 -4.067 -3.818 1.00 98.75 219 ASN A CA 1
ATOM 1745 C C . ASN A 1 219 ? -17.280 -4.558 -3.930 1.00 98.75 219 ASN A C 1
ATOM 1747 O O . ASN A 1 219 ? -17.009 -5.757 -3.828 1.00 98.75 219 ASN A O 1
ATOM 1751 N N . GLU A 1 220 ? -16.324 -3.662 -4.156 1.00 98.69 220 GLU A N 1
ATOM 1752 C CA . GLU A 1 220 ? -14.888 -3.928 -4.328 1.00 98.69 220 GLU A CA 1
ATOM 1753 C C . GLU A 1 220 ? -14.141 -4.375 -3.055 1.00 98.69 220 GLU A C 1
ATOM 1755 O O . GLU A 1 220 ? -12.997 -4.828 -3.132 1.00 98.69 220 GLU A O 1
ATOM 1760 N N . CYS A 1 221 ? -14.771 -4.298 -1.881 1.00 98.88 221 CYS A N 1
ATOM 1761 C CA . CYS A 1 221 ? -14.094 -4.409 -0.587 1.00 98.88 221 CYS A CA 1
ATOM 1762 C C . CYS A 1 221 ? -14.011 -5.842 -0.030 1.00 98.88 221 CYS A C 1
ATOM 1764 O O . CYS A 1 221 ? -13.617 -6.031 1.121 1.00 98.88 221 CYS A O 1
ATOM 1766 N N . LEU A 1 222 ? -14.357 -6.874 -0.811 1.00 98.94 222 LEU A N 1
ATOM 1767 C CA . LEU A 1 222 ? -14.385 -8.265 -0.329 1.00 98.94 222 LEU A CA 1
ATOM 1768 C C . LEU A 1 222 ? -13.048 -8.702 0.299 1.00 98.94 222 LEU A C 1
ATOM 1770 O O . LEU A 1 222 ? -13.031 -9.388 1.324 1.00 98.94 222 LEU A O 1
ATOM 1774 N N . ILE A 1 223 ? -11.921 -8.300 -0.299 1.00 98.94 223 ILE A N 1
ATOM 1775 C CA . ILE A 1 223 ? -10.589 -8.697 0.176 1.00 98.94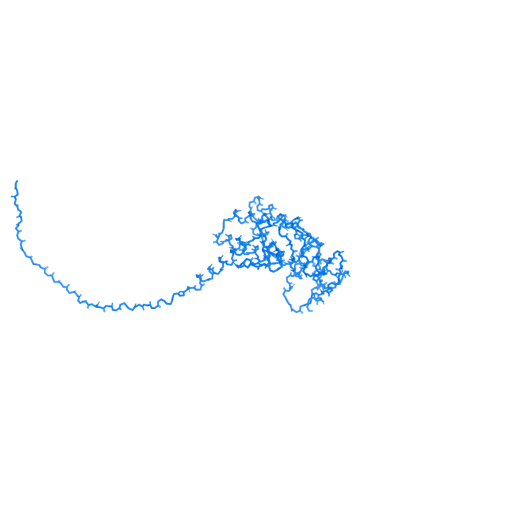 223 ILE A CA 1
ATOM 1776 C C . ILE A 1 223 ? -10.278 -8.154 1.577 1.00 98.94 223 ILE A C 1
ATOM 1778 O O . ILE A 1 223 ? -9.566 -8.814 2.331 1.00 98.94 223 ILE A O 1
ATOM 1782 N N . MET A 1 224 ? -10.865 -7.017 1.968 1.00 98.94 224 MET A N 1
ATOM 1783 C CA . MET A 1 224 ? -10.734 -6.461 3.318 1.00 98.94 224 MET A CA 1
ATOM 1784 C C . MET A 1 224 ? -11.268 -7.435 4.370 1.00 98.94 224 MET A C 1
ATOM 1786 O 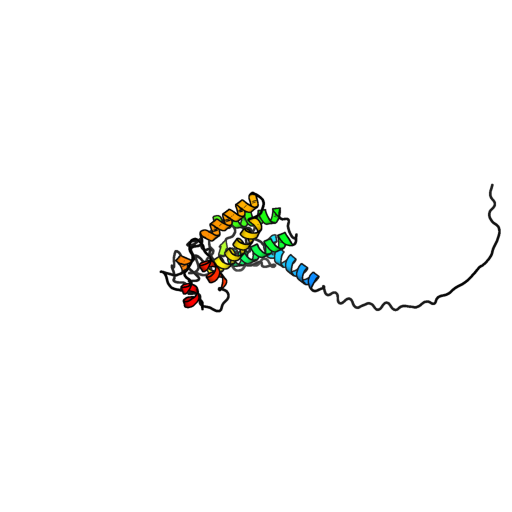O . MET A 1 224 ? -10.582 -7.718 5.349 1.00 98.94 224 MET A O 1
ATOM 1790 N N . TYR A 1 225 ? -12.445 -8.021 4.140 1.00 98.94 225 TYR A N 1
ATOM 1791 C CA . TYR A 1 225 ? -13.027 -9.009 5.050 1.00 98.94 225 TYR A CA 1
ATOM 1792 C C . TYR A 1 225 ? -12.231 -10.319 5.088 1.00 98.94 225 TYR A C 1
ATOM 1794 O O . TYR A 1 225 ? -12.053 -10.901 6.159 1.00 98.94 225 TYR A O 1
ATOM 1802 N N . ILE A 1 226 ? -11.718 -10.774 3.939 1.00 98.94 226 ILE A N 1
ATOM 1803 C CA . ILE A 1 226 ? -10.875 -11.978 3.866 1.00 98.94 226 ILE A CA 1
ATOM 1804 C C . ILE A 1 226 ? -9.585 -11.776 4.669 1.00 98.94 226 ILE A C 1
ATOM 1806 O O . ILE A 1 226 ? -9.221 -12.636 5.470 1.00 98.94 226 ILE A O 1
ATOM 1810 N N . LEU A 1 227 ? -8.906 -10.641 4.486 1.00 98.94 227 LEU A N 1
ATOM 1811 C CA . LEU A 1 227 ? -7.672 -10.327 5.207 1.00 98.94 227 LEU A CA 1
ATOM 1812 C C . LEU A 1 227 ? -7.927 -10.106 6.701 1.00 98.94 227 LEU A C 1
ATOM 1814 O O . LEU A 1 227 ? -7.183 -10.636 7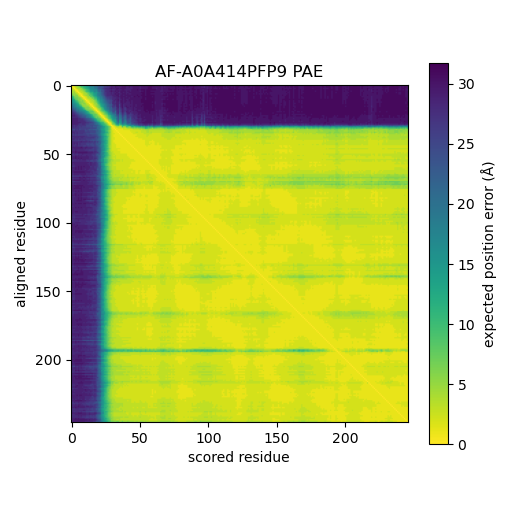.525 1.00 98.94 227 LEU A O 1
ATOM 1818 N N . ALA A 1 228 ? -9.015 -9.433 7.069 1.00 98.94 228 ALA A N 1
ATOM 1819 C CA . ALA A 1 228 ? -9.405 -9.301 8.468 1.00 98.94 228 ALA A CA 1
ATOM 1820 C C . ALA A 1 228 ? -9.620 -10.668 9.139 1.00 98.94 228 ALA A C 1
ATOM 1822 O O . ALA A 1 228 ? -9.185 -10.869 10.268 1.00 98.94 228 ALA A O 1
ATOM 1823 N N . ALA A 1 229 ? -10.234 -11.639 8.456 1.00 98.88 229 ALA A N 1
ATOM 1824 C CA . ALA A 1 229 ? -10.381 -13.001 8.980 1.00 98.88 229 ALA A CA 1
ATOM 1825 C C . ALA A 1 229 ? -9.055 -13.792 8.996 1.00 98.88 229 ALA A C 1
ATOM 1827 O O . ALA A 1 229 ? -8.875 -14.681 9.827 1.00 98.88 229 ALA A O 1
ATOM 1828 N N . ALA A 1 230 ? -8.125 -13.481 8.088 1.00 98.88 230 ALA A N 1
ATOM 1829 C CA . ALA A 1 230 ? -6.827 -14.145 7.977 1.00 98.88 230 ALA A CA 1
ATOM 1830 C C . ALA A 1 230 ? -5.767 -13.614 8.958 1.00 98.88 230 ALA A C 1
ATOM 1832 O O . ALA A 1 230 ? -4.732 -14.263 9.141 1.00 98.88 230 ALA A O 1
ATOM 1833 N N . SER A 1 231 ? -5.980 -12.438 9.560 1.00 98.88 231 SER A N 1
ATOM 1834 C CA . SER A 1 231 ? -5.002 -11.826 10.462 1.00 98.88 231 SER A CA 1
ATOM 1835 C C . SER A 1 231 ? -4.719 -12.720 11.678 1.00 98.88 231 SER A C 1
ATOM 1837 O O . SER A 1 231 ? -5.640 -13.070 12.419 1.00 98.88 231 SER A O 1
ATOM 1839 N N . PRO A 1 232 ? -3.445 -13.081 11.931 1.00 98.75 232 PRO A N 1
ATOM 1840 C CA . PRO A 1 232 ? -3.077 -13.957 13.041 1.00 98.75 232 PRO A CA 1
ATOM 1841 C C . PRO A 1 232 ? -2.964 -13.221 14.385 1.00 98.75 232 PRO A C 1
ATOM 1843 O O . PRO A 1 232 ? -2.724 -13.863 15.407 1.00 98.75 232 PRO A O 1
ATOM 1846 N N . THR A 1 233 ? -3.057 -11.891 14.387 1.00 98.88 233 THR A N 1
ATOM 1847 C CA . THR A 1 233 ? -2.835 -11.028 15.562 1.00 98.88 233 THR A CA 1
ATOM 1848 C C . THR A 1 233 ? -4.069 -10.211 15.919 1.00 98.88 233 THR A C 1
ATOM 1850 O O . THR A 1 233 ? -4.421 -10.136 17.093 1.00 98.88 233 THR A O 1
ATOM 1853 N N . HIS A 1 234 ? -4.756 -9.661 14.918 1.00 98.62 234 HIS A N 1
ATOM 1854 C CA . HIS A 1 234 ? -5.932 -8.804 15.088 1.00 98.62 234 HIS A CA 1
ATOM 1855 C C . HIS A 1 234 ? -7.090 -9.269 14.200 1.00 98.62 234 HIS A C 1
ATOM 1857 O O . HIS A 1 234 ? -7.719 -8.473 13.503 1.00 98.62 234 HIS A O 1
ATOM 1863 N N . GLY A 1 235 ? -7.320 -10.582 14.179 1.00 98.69 235 GLY A N 1
ATOM 1864 C CA . GLY A 1 235 ? -8.367 -11.200 13.376 1.00 98.69 235 GLY A CA 1
ATOM 1865 C C . GLY A 1 235 ? -9.781 -10.879 13.861 1.00 98.69 235 GLY A C 1
ATOM 1866 O O . GLY A 1 235 ? -9.996 -10.567 15.033 1.00 98.69 235 GLY A O 1
ATOM 1867 N N . VAL A 1 236 ? -10.754 -11.002 12.958 1.00 98.88 236 VAL A N 1
ATOM 1868 C CA . VAL A 1 236 ? -12.182 -10.809 13.262 1.00 98.88 236 VAL A CA 1
ATOM 1869 C C . VAL A 1 236 ? -12.960 -12.131 13.237 1.00 98.88 236 VAL A C 1
ATOM 1871 O O . VAL A 1 236 ? -12.603 -13.036 12.479 1.00 98.88 236 VAL A O 1
ATOM 1874 N N . PRO A 1 237 ? -14.034 -12.286 14.039 1.00 98.75 237 PRO A N 1
ATOM 1875 C CA . PRO A 1 237 ? -14.856 -13.491 13.987 1.00 98.75 237 PRO A CA 1
ATOM 1876 C C . PRO A 1 237 ? -15.639 -13.575 12.671 1.00 98.75 237 PRO A C 1
ATOM 1878 O O . PRO A 1 237 ? -15.998 -12.560 12.078 1.00 98.75 237 PRO A O 1
ATOM 1881 N N . ALA A 1 238 ? -15.988 -14.796 12.253 1.00 98.81 238 ALA A N 1
ATOM 1882 C CA . ALA A 1 238 ? -16.741 -15.040 11.017 1.00 98.81 238 ALA A CA 1
ATOM 1883 C C . ALA A 1 238 ? -18.088 -14.291 10.952 1.00 98.81 238 ALA A C 1
ATOM 1885 O O . ALA A 1 238 ? -18.553 -13.961 9.863 1.00 98.81 238 ALA A O 1
ATOM 1886 N N . ALA A 1 239 ? -18.690 -13.980 12.106 1.00 98.81 239 ALA A N 1
ATOM 1887 C CA . ALA A 1 239 ? -19.900 -13.162 12.198 1.00 98.81 239 ALA A CA 1
ATOM 1888 C C . ALA A 1 239 ? -19.735 -11.785 11.532 1.00 98.81 239 ALA A C 1
ATOM 1890 O O . ALA A 1 239 ? -20.674 -11.305 10.911 1.00 98.81 239 ALA A O 1
ATOM 1891 N N . VAL A 1 240 ? -18.534 -11.190 11.563 1.00 98.88 240 VAL A N 1
ATOM 1892 C CA . VAL A 1 240 ? -18.264 -9.906 10.896 1.00 98.88 240 VAL A CA 1
ATOM 1893 C C . VAL A 1 240 ? -18.478 -10.005 9.386 1.00 98.88 240 VAL A C 1
ATOM 1895 O O . VAL A 1 240 ? -19.043 -9.102 8.780 1.00 98.88 240 VAL A O 1
ATOM 1898 N N . TYR A 1 241 ? -18.092 -11.124 8.773 1.00 98.94 241 TYR A N 1
ATOM 1899 C CA . TYR A 1 241 ? -18.372 -11.372 7.361 1.00 98.94 241 TYR A CA 1
ATOM 1900 C C . TYR A 1 241 ? -19.853 -11.696 7.121 1.00 98.94 241 TYR A C 1
ATOM 1902 O O . TYR A 1 241 ? -20.479 -11.099 6.253 1.00 98.94 241 TYR A O 1
ATOM 1910 N N . HIS A 1 242 ? -20.430 -12.629 7.881 1.00 98.88 242 HIS A N 1
ATOM 1911 C CA . HIS A 1 242 ? -21.785 -13.119 7.606 1.00 98.88 242 HIS A CA 1
ATOM 1912 C C . HIS A 1 242 ? -22.907 -12.127 7.933 1.00 98.88 242 HIS A C 1
ATOM 1914 O O . HIS A 1 242 ? -23.961 -12.218 7.318 1.00 98.88 242 HIS A O 1
ATOM 1920 N N . GLU A 1 243 ? -22.709 -11.233 8.902 1.00 98.75 243 GLU A N 1
ATOM 1921 C CA . GLU A 1 243 ? -23.718 -10.249 9.322 1.00 98.75 243 GLU A CA 1
ATOM 1922 C C . GLU A 1 243 ? -23.399 -8.834 8.817 1.00 98.75 243 GLU A C 1
ATOM 1924 O O . GLU A 1 243 ? -24.305 -8.018 8.661 1.00 98.75 243 GLU A O 1
ATOM 1929 N N . GLY A 1 244 ? -22.118 -8.536 8.580 1.00 98.75 244 GLY A N 1
ATOM 1930 C CA . GLY A 1 244 ? -21.657 -7.234 8.106 1.00 98.75 244 GLY A CA 1
ATOM 1931 C C . GLY A 1 244 ? -21.511 -7.174 6.593 1.00 98.75 244 GLY A C 1
ATOM 1932 O O . GLY A 1 244 ? -22.047 -6.271 5.963 1.00 98.75 244 GLY A O 1
ATOM 1933 N N . TRP A 1 245 ? -20.792 -8.118 5.988 1.00 98.81 245 TRP A N 1
ATOM 1934 C CA . TRP A 1 245 ? -20.559 -8.098 4.543 1.00 98.81 245 TRP A CA 1
ATOM 1935 C C . TRP A 1 245 ? -21.710 -8.698 3.720 1.00 98.81 245 TRP A C 1
ATOM 1937 O O . TRP A 1 245 ? -22.044 -8.133 2.679 1.00 98.81 245 TRP A O 1
ATOM 1947 N N . ALA A 1 246 ? -22.240 -9.857 4.126 1.00 96.94 246 ALA A N 1
ATOM 1948 C CA . ALA A 1 246 ? -23.102 -10.715 3.299 1.00 96.94 246 ALA A CA 1
ATOM 1949 C C . ALA A 1 246 ? -24.607 -10.403 3.367 1.00 96.94 246 ALA A C 1
ATOM 1951 O O . ALA A 1 246 ? -25.082 -9.919 4.416 1.00 96.94 246 ALA A O 1
#

Nearest PDB structures (foldseek):
  4qt9-assembly2_B  TM=1.001E+00  e=2.851E-35  Bacteroides caccae ATCC 43185
  3eu8-assembly4_D  TM=9.925E-01  e=1.141E-34  Bacteroides fragilis NCTC 9343
  5gzk-assembly2_B  TM=9.996E-01  e=5.692E-32  Chitinophaga pinensis DSM 2588
  4gl3-assembly1_A  TM=9.638E-01  e=1.165E-23  Bacteroides uniformis ATCC 8492
  5z06-assembly2_B  TM=9.624E-01  e=7.263E-23  Parabacteroides distasonis ATCC 8503

Foldseek 3Di:
DDDDDDDDDDDDDDDDDDDPPPPPPPPPPVDDDPVVVVVVVLLVVLCQLVVVAQVQQSFHFPDDDPVPDDPPPRSQKHFLLNRLVNLVSLVVCCVVPVDDPVVSLVSLVSNLVLLVQADAAQLADAGIDRSNHSQDDAPDDQRRHGFLQSSLNNLVSLVVQLVVQCPHDPSSVVSSVSSVVSLLSRQQQVQCPPQPLFGARGADPVNGCVVVHTEEDDDPRPSSLVSLCVRPHRHHDCSSCVVRHD

Mean predicted aligned error: 7.51 Å

Solvent-accessible surface area (backbone atoms only — not comparable to full-atom values): 13623 Å² total; per-residue (Å²): 133,91,86,82,90,83,82,86,81,90,82,82,90,80,89,78,80,90,70,84,70,75,74,72,73,72,77,70,70,91,66,70,53,70,68,59,45,49,54,50,50,52,52,58,56,36,38,49,40,64,75,52,21,31,84,72,21,48,37,20,38,72,58,83,58,93,86,71,73,53,95,80,74,48,67,53,27,22,26,36,26,62,19,11,55,32,51,46,41,47,54,52,30,35,77,69,60,78,39,51,65,66,58,47,50,55,47,51,53,37,32,52,56,38,66,74,70,27,56,62,41,68,49,21,31,29,54,30,23,35,34,84,75,30,42,71,41,57,77,52,92,65,47,62,31,14,21,42,51,29,32,31,41,26,47,58,26,46,53,51,51,24,63,72,20,59,84,51,56,75,66,40,33,50,53,19,53,53,45,53,50,56,61,53,51,30,37,50,43,67,36,16,71,87,79,45,45,29,46,34,40,50,42,17,94,87,51,43,56,72,76,68,44,70,52,58,57,92,66,91,55,60,60,32,54,53,48,26,53,65,36,93,73,26,41,46,63,68,54,28,45,62,67,22,30,97

pLDDT: mean 92.11, std 17.2, range [37.28, 98.94]

Secondary structure (DSSP, 8-state):
------------------------------PPPHHHHHHHHHHHHHHHHHTSS-TTT-PPBS---TT---TTS-TTEEEHHHHHHHHHHHHHHHHTTSS-HHHHHHHHHHHHHHHHHS--BTTBPPSEEETTT--B--SSSS--SEEHHHHHHHHHHHHHHHHHHTTS-HHHHHHHHHHHHHHHT--TTGGGTTT-SS-BSEEBTTTBTTT--B--SSSTTHHHHHHHHH-SSS---HHIIIIII-

InterPro domains:
  IPR019282 Glycoamylase-like, conserved domain [PF10091] (212-246)

Radius of gyration: 29.51 Å; Cα contacts (8 Å, |Δi|>4): 381; chains: 1; bounding box: 80×49×99 Å

Organism: Bacteroides stercoris (NCBI:txid46506)

Sequence (246 aa):
MKSVNLYIPLLLLLFLAGACGTKKSDGASGALSDDALLDTVQHRTFNYFWDGAEPNSGLARERIHMDGVYPENDQNVVTSGGSGFGIMAVLAGIHRGYVTREEGLARMERIVSFLETADRFHGAYPHWWYGDTGRIKPFGQKDNGGDLVETAFIMQALLAVHQYYAGGNPQEKALAARIDKLWRDVDWNFYRQGDQNVLYWHWSPEYGWEMNFPVHGYNECLIMYILAAASPTHGVPAAVYHEGWA